Protein AF-A0A1S3QKQ2-F1 (afdb_monomer)

Radius of gyration: 24.57 Å; Cα contacts (8 Å, |Δi|>4): 412; chains: 1; bounding box: 48×113×54 Å

Mean predicted aligned error: 9.05 Å

pLDDT: mean 86.65, std 15.42, range [30.11, 98.38]

Structure (mmCIF, N/CA/C/O backbone):
data_AF-A0A1S3QKQ2-F1
#
_entry.id   AF-A0A1S3QKQ2-F1
#
loop_
_atom_site.group_PDB
_atom_site.id
_atom_site.type_symbol
_atom_site.label_atom_id
_atom_site.label_alt_id
_atom_site.label_comp_id
_atom_site.label_asym_id
_atom_site.label_entity_id
_atom_site.label_seq_id
_atom_site.pdbx_PDB_ins_code
_atom_site.Cartn_x
_atom_site.Cartn_y
_atom_site.Cartn_z
_atom_site.occupancy
_atom_site.B_iso_or_equiv
_atom_site.auth_seq_id
_atom_site.auth_comp_id
_atom_site.auth_asym_id
_atom_site.auth_atom_id
_atom_site.pdbx_PDB_model_num
ATOM 1 N N . MET A 1 1 ? -18.314 44.495 -5.563 1.00 56.81 1 MET A N 1
ATOM 2 C CA . MET A 1 1 ? -17.127 43.711 -5.152 1.00 56.81 1 MET A CA 1
ATOM 3 C C . MET A 1 1 ? -16.668 44.034 -3.722 1.00 56.81 1 MET A C 1
ATOM 5 O O . MET A 1 1 ? -16.086 43.172 -3.085 1.00 56.81 1 MET A O 1
ATOM 9 N N . ASP A 1 2 ? -16.992 45.215 -3.179 1.00 75.00 2 ASP A N 1
ATOM 10 C CA . ASP A 1 2 ? -16.427 45.722 -1.914 1.00 75.00 2 ASP A CA 1
ATOM 11 C C . ASP A 1 2 ? -17.160 45.264 -0.627 1.00 75.00 2 ASP A C 1
ATOM 13 O O . ASP A 1 2 ? -16.557 45.036 0.420 1.00 75.00 2 ASP A O 1
ATOM 17 N N . ALA A 1 3 ? -18.476 45.030 -0.705 1.00 80.44 3 ALA A N 1
ATOM 18 C CA . ALA A 1 3 ? -19.285 44.642 0.457 1.00 80.44 3 ALA A CA 1
ATOM 19 C C . ALA A 1 3 ? -18.922 43.255 1.024 1.00 80.44 3 ALA A C 1
ATOM 21 O O . ALA A 1 3 ? -18.919 43.067 2.239 1.00 80.44 3 ALA A O 1
ATOM 22 N N . ALA A 1 4 ? -18.571 42.296 0.159 1.00 79.75 4 ALA A N 1
ATOM 23 C CA . ALA A 1 4 ? -18.170 40.951 0.574 1.00 79.75 4 ALA A CA 1
ATOM 24 C C . ALA A 1 4 ? -16.821 40.960 1.311 1.00 79.75 4 ALA A C 1
ATOM 26 O O . ALA A 1 4 ? -16.676 40.312 2.345 1.00 79.75 4 ALA A O 1
ATOM 27 N N . LEU A 1 5 ? -15.861 41.754 0.825 1.00 82.81 5 LEU A N 1
ATOM 28 C CA . LEU A 1 5 ? -14.559 41.950 1.465 1.00 82.81 5 LEU A CA 1
ATOM 29 C C . LEU A 1 5 ? -14.693 42.649 2.822 1.00 82.81 5 LEU A C 1
ATOM 31 O O . LEU A 1 5 ? -1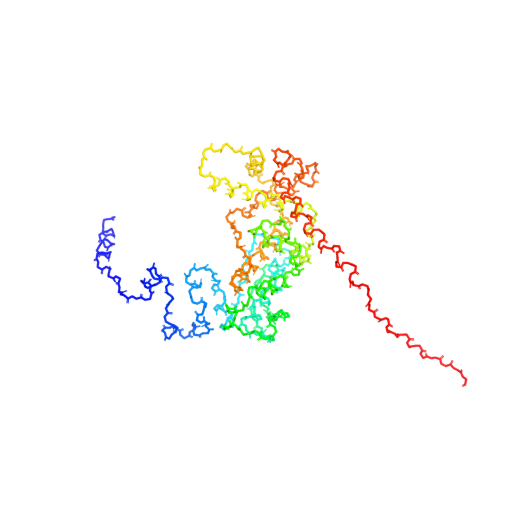4.075 42.220 3.796 1.00 82.81 5 LEU A O 1
ATOM 35 N N . GLN A 1 6 ? -15.551 43.669 2.929 1.00 86.81 6 GLN A N 1
ATOM 36 C CA . GLN A 1 6 ? -15.836 44.309 4.215 1.00 86.81 6 GLN A CA 1
ATOM 37 C C . GLN A 1 6 ? -16.556 43.379 5.198 1.00 86.81 6 GLN A C 1
ATOM 39 O O . GLN A 1 6 ? -16.258 43.422 6.393 1.00 86.81 6 GLN A O 1
ATOM 44 N N . ALA A 1 7 ? -17.485 42.546 4.722 1.00 82.19 7 ALA A N 1
ATOM 45 C CA . ALA A 1 7 ? -18.174 41.562 5.552 1.00 82.19 7 ALA A CA 1
ATOM 46 C C . ALA A 1 7 ? -17.199 40.499 6.083 1.00 82.19 7 ALA A C 1
ATOM 48 O O . ALA A 1 7 ? -17.190 40.232 7.283 1.00 82.19 7 ALA A O 1
ATOM 49 N N . LEU A 1 8 ? -16.311 39.979 5.229 1.00 81.19 8 LEU A N 1
ATOM 50 C CA . LEU A 1 8 ? -15.227 39.073 5.625 1.00 81.19 8 LEU A CA 1
ATOM 51 C C . LEU A 1 8 ? -14.274 39.724 6.633 1.00 81.19 8 LEU A C 1
ATOM 53 O O . LEU A 1 8 ? -13.968 39.129 7.661 1.00 81.19 8 LEU A O 1
ATOM 57 N N . SER A 1 9 ? -13.846 40.964 6.387 1.00 84.50 9 SER A N 1
ATOM 58 C CA . SER A 1 9 ? -12.924 41.679 7.276 1.00 84.50 9 SER A CA 1
ATOM 59 C C . SER A 1 9 ? -13.539 41.957 8.655 1.00 84.50 9 SER A C 1
ATOM 61 O O . SER A 1 9 ? -12.864 41.815 9.674 1.00 84.50 9 SER A O 1
ATOM 63 N N . ARG A 1 10 ? -14.838 42.292 8.719 1.00 82.19 10 ARG A N 1
ATOM 64 C CA . ARG A 1 10 ? -15.571 42.403 9.993 1.00 82.19 10 ARG A CA 1
ATOM 65 C C . ARG A 1 10 ? -15.739 41.045 10.666 1.00 82.19 10 ARG A C 1
ATOM 67 O O . ARG A 1 10 ? -15.499 40.953 11.863 1.00 82.19 10 ARG A O 1
ATOM 74 N N . GLY A 1 11 ? -16.079 40.005 9.905 1.00 77.94 11 GLY A N 1
ATOM 75 C CA . GLY A 1 11 ? -16.193 38.637 10.409 1.00 77.94 11 GLY A CA 1
ATOM 76 C C . GLY A 1 11 ? -14.903 38.161 11.075 1.00 77.94 11 GLY A C 1
ATOM 77 O O . GLY A 1 11 ? -14.946 37.696 12.205 1.00 77.94 11 GLY A O 1
ATOM 78 N N . ILE A 1 12 ? -13.749 38.381 10.438 1.00 81.00 12 ILE A N 1
ATOM 79 C CA . ILE A 1 12 ? -12.428 38.025 10.983 1.00 81.00 12 ILE A CA 1
ATOM 80 C C . ILE A 1 12 ? -12.107 38.814 12.262 1.00 81.00 12 ILE A C 1
ATOM 82 O O . ILE A 1 12 ? -11.564 38.247 13.202 1.00 81.00 12 ILE A O 1
ATOM 86 N N . LYS A 1 13 ? -12.459 40.106 12.333 1.00 79.38 13 LYS A N 1
ATOM 87 C CA . LYS A 1 13 ? -12.211 40.937 13.529 1.00 79.38 13 LYS A CA 1
ATOM 88 C C . LYS A 1 13 ? -13.067 40.550 14.736 1.00 79.38 13 LYS A C 1
ATOM 90 O O . LYS A 1 13 ? -12.659 40.804 15.864 1.00 79.38 13 LYS A O 1
ATOM 95 N N . VAL A 1 14 ? -14.250 39.982 14.502 1.00 75.56 14 VAL A N 1
ATOM 96 C CA . VAL A 1 14 ? -15.173 39.528 15.557 1.00 75.56 14 VAL A CA 1
ATOM 97 C C . VAL A 1 14 ? -14.984 38.035 15.861 1.00 75.56 14 VAL A C 1
ATOM 99 O O . VAL A 1 14 ? -15.471 37.545 16.877 1.00 75.56 14 VAL A O 1
ATOM 102 N N . TYR A 1 15 ? -14.243 37.309 15.019 1.00 66.31 15 TYR A N 1
ATOM 103 C CA . TYR A 1 15 ? -13.930 35.901 15.223 1.00 66.31 15 TYR A CA 1
ATOM 104 C C . TYR A 1 15 ? -12.990 35.727 16.421 1.00 66.31 15 TYR A C 1
ATOM 106 O O . TYR A 1 15 ? -11.773 35.871 16.320 1.00 66.31 15 TYR A O 1
ATOM 114 N N . GLN A 1 16 ? -13.573 35.416 17.574 1.00 60.69 16 GLN A N 1
ATOM 115 C CA . GLN A 1 16 ? -12.843 34.990 18.759 1.00 60.69 16 GLN A CA 1
ATOM 116 C C . GLN A 1 16 ? -12.777 33.465 18.770 1.00 60.69 16 GLN A C 1
ATOM 118 O O . GLN A 1 16 ? -13.809 32.795 18.840 1.00 60.69 16 GLN A O 1
ATOM 123 N N . LEU A 1 17 ? -11.561 32.917 18.717 1.00 60.91 17 LEU A N 1
ATOM 124 C CA . LEU A 1 17 ? -11.331 31.510 19.023 1.00 60.91 17 LEU A CA 1
ATOM 125 C C . LEU A 1 17 ? -11.675 31.303 20.498 1.00 60.91 17 LEU A C 1
ATOM 127 O O . LEU A 1 17 ? -10.946 31.746 21.381 1.00 60.91 17 LEU A O 1
ATOM 131 N N . GLN A 1 18 ? -12.817 30.673 20.763 1.00 58.69 18 GLN A N 1
ATOM 132 C CA . GLN A 1 18 ? -13.119 30.197 22.106 1.00 58.69 18 GLN A CA 1
ATOM 133 C C . GLN A 1 18 ? -12.076 29.134 22.479 1.00 58.69 18 GLN A C 1
ATOM 135 O O . GLN A 1 18 ? -11.776 28.296 21.618 1.00 58.69 18 GLN A O 1
ATOM 140 N N . PRO A 1 19 ? -11.542 29.131 23.716 1.00 58.47 19 PRO A N 1
ATOM 141 C CA . PRO A 1 19 ? -10.657 28.075 24.185 1.00 58.47 19 PRO A CA 1
ATOM 142 C C . PRO A 1 19 ? -11.383 26.735 24.110 1.00 58.47 19 PRO A C 1
ATOM 144 O O . PRO A 1 19 ? -12.222 26.400 24.943 1.00 58.47 19 PRO A O 1
ATOM 147 N N . GLY A 1 20 ? -11.119 26.001 23.039 1.00 65.69 20 GLY A N 1
ATOM 148 C CA . GLY A 1 20 ? -11.888 24.834 22.634 1.00 65.69 20 GLY A CA 1
ATOM 149 C C . GLY A 1 20 ? -10.973 23.685 22.251 1.00 65.69 20 GLY A C 1
ATOM 150 O O . GLY A 1 20 ? -9.752 23.829 22.164 1.00 65.69 20 GLY A O 1
ATOM 151 N N . CYS A 1 21 ? -11.568 22.526 21.989 1.00 67.50 21 CYS A N 1
ATOM 152 C CA . CYS A 1 21 ? -10.844 21.325 21.572 1.00 67.50 21 CYS A CA 1
ATOM 153 C C . CYS A 1 21 ? -9.916 21.565 20.364 1.00 67.50 21 CYS A C 1
ATOM 155 O O . CYS A 1 21 ? -8.822 21.011 20.320 1.00 67.50 21 CYS A O 1
ATOM 157 N N . LEU A 1 22 ? -10.302 22.441 19.427 1.00 71.31 22 LEU A N 1
ATOM 158 C CA . LEU A 1 22 ? -9.488 22.795 18.260 1.00 71.31 22 LEU A CA 1
ATOM 159 C C . LEU A 1 22 ? -8.221 23.576 18.627 1.00 71.31 22 LEU A C 1
ATOM 161 O O . LEU A 1 22 ? -7.157 23.285 18.091 1.00 71.31 22 LEU A O 1
ATOM 165 N N . GLU A 1 23 ? -8.309 24.539 19.547 1.00 76.88 23 GLU A N 1
ATOM 166 C CA . GLU A 1 23 ? -7.131 25.275 20.020 1.00 76.88 23 GLU A CA 1
ATOM 167 C C . GLU A 1 23 ? -6.153 24.321 20.720 1.00 76.88 23 GLU A C 1
ATOM 169 O O . GLU A 1 23 ? -4.957 24.326 20.432 1.00 76.88 23 GLU A O 1
ATOM 174 N N . GLN A 1 24 ? -6.663 23.448 21.597 1.00 79.12 24 GLN A N 1
ATOM 175 C CA . GLN A 1 24 ? -5.833 22.454 22.281 1.00 79.12 24 GLN A CA 1
ATOM 176 C C . GLN A 1 24 ? -5.172 21.478 21.304 1.00 79.12 24 GLN A C 1
ATOM 178 O O . GLN A 1 24 ? -4.017 21.112 21.509 1.00 79.12 24 GLN A O 1
ATOM 183 N N . PHE A 1 25 ? -5.853 21.102 20.225 1.00 82.31 25 PHE A N 1
ATOM 184 C CA . PHE A 1 25 ? -5.260 20.292 19.170 1.00 82.31 25 PHE A CA 1
ATOM 185 C C . PHE A 1 25 ? -4.139 21.036 18.434 1.00 82.31 25 PHE A C 1
ATOM 187 O O . PHE A 1 25 ? -3.005 20.568 18.429 1.00 82.31 25 PHE A O 1
ATOM 194 N N . PHE A 1 26 ? -4.410 22.216 17.866 1.00 80.00 26 PHE A N 1
ATOM 195 C CA . PHE A 1 26 ? -3.417 22.922 17.046 1.00 80.00 26 PHE A CA 1
ATOM 196 C C . PHE A 1 26 ? -2.226 23.471 17.846 1.00 80.00 26 PHE A C 1
ATOM 198 O O . PHE A 1 26 ? -1.140 23.600 17.287 1.00 80.00 26 PHE A O 1
ATOM 205 N N . ILE A 1 27 ? -2.408 23.794 19.133 1.00 82.06 27 ILE A N 1
ATOM 206 C CA . ILE A 1 27 ? -1.337 24.341 19.985 1.00 82.06 27 ILE A CA 1
ATOM 207 C C . ILE A 1 27 ? -0.630 23.248 20.791 1.00 82.06 27 ILE A C 1
ATOM 209 O O . ILE A 1 27 ? 0.589 23.294 20.945 1.00 82.06 27 ILE A O 1
ATOM 213 N N . LYS A 1 28 ? -1.381 22.295 21.357 1.00 83.38 28 LYS A N 1
ATOM 214 C CA . LYS A 1 28 ? -0.867 21.328 22.346 1.00 83.38 28 LYS A CA 1
ATOM 215 C C . LYS A 1 28 ? -0.862 19.888 21.846 1.00 83.38 28 LYS A C 1
ATOM 217 O O . LYS A 1 28 ? -0.535 18.998 22.625 1.00 83.38 28 LYS A O 1
ATOM 222 N N . ASP A 1 29 ? -1.240 19.661 20.591 1.00 84.81 29 ASP A N 1
ATOM 223 C CA . ASP A 1 29 ? -1.293 18.339 19.971 1.00 84.81 29 ASP A CA 1
ATOM 224 C C . ASP A 1 29 ? -2.172 17.343 20.749 1.00 84.81 29 ASP A C 1
ATOM 226 O O . ASP A 1 29 ? -1.884 16.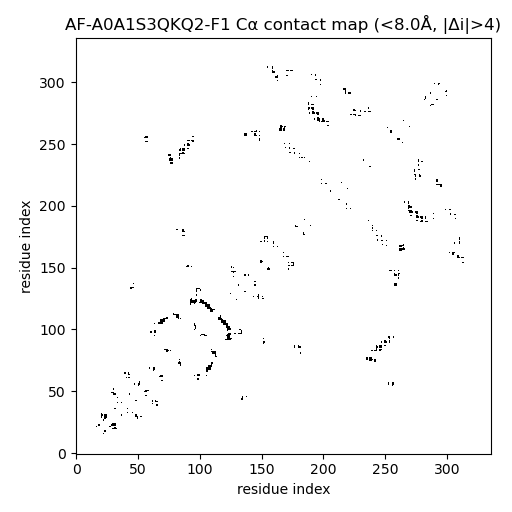150 20.856 1.00 84.81 29 ASP A O 1
ATOM 230 N N . LYS A 1 30 ? -3.248 17.865 21.352 1.00 85.06 30 LYS A N 1
ATOM 231 C CA . LYS A 1 30 ? -4.150 17.117 22.227 1.00 85.06 30 LYS A CA 1
ATOM 232 C C . LYS A 1 30 ? -5.491 16.868 21.538 1.00 85.06 30 LYS A C 1
ATOM 234 O O . LYS A 1 30 ? -6.128 17.803 21.060 1.00 85.06 30 LYS A O 1
ATOM 239 N N . ALA A 1 31 ? -5.928 15.612 21.527 1.00 84.69 31 ALA A N 1
ATOM 240 C CA . ALA A 1 31 ? -7.264 15.233 21.073 1.00 84.69 31 ALA A CA 1
ATOM 241 C C . ALA A 1 31 ? -8.369 15.786 22.003 1.00 84.69 31 ALA A C 1
ATOM 243 O O . ALA A 1 31 ? -8.095 16.071 23.176 1.00 84.69 31 ALA A O 1
ATOM 244 N N . PRO A 1 32 ? -9.616 15.940 21.510 1.00 81.62 32 PRO A N 1
ATOM 245 C CA . PRO A 1 32 ? -10.767 16.227 22.353 1.00 81.62 32 PRO A CA 1
ATOM 246 C C . PRO A 1 32 ? -10.946 15.139 23.411 1.00 81.62 32 PRO A C 1
ATOM 248 O O . PRO A 1 32 ? -10.557 13.990 23.217 1.00 81.62 32 PRO A O 1
ATOM 251 N N . ASP A 1 33 ? -11.569 15.527 24.518 1.00 82.44 33 ASP A N 1
ATOM 252 C CA . ASP A 1 33 ? -12.008 14.587 25.541 1.00 82.44 33 ASP A CA 1
ATOM 253 C C . ASP A 1 33 ? -13.031 13.602 24.934 1.00 82.44 33 ASP A C 1
ATOM 255 O O . ASP A 1 33 ? -14.039 14.070 24.381 1.00 82.44 33 ASP A O 1
ATOM 259 N N . PRO A 1 34 ? -12.798 12.277 25.027 1.00 81.62 34 PRO A N 1
ATOM 260 C CA . PRO A 1 34 ? -13.733 11.258 24.557 1.00 81.62 34 PRO A CA 1
ATOM 261 C C . PRO A 1 34 ? -15.156 11.446 25.099 1.00 81.62 34 PRO A C 1
ATOM 263 O O . PRO A 1 34 ? -16.123 11.212 24.376 1.00 81.62 34 PRO A O 1
ATOM 266 N N . GLY A 1 35 ? -15.302 11.943 26.334 1.00 80.94 35 GLY A N 1
ATOM 267 C CA . GLY A 1 35 ? -16.599 12.171 26.978 1.00 80.94 35 GLY A CA 1
ATOM 268 C C . GLY A 1 35 ? -17.448 13.278 26.343 1.00 80.94 35 GLY A C 1
ATOM 269 O O . GLY A 1 35 ? -18.639 13.372 26.626 1.00 80.94 35 GLY A O 1
ATOM 270 N N . HIS A 1 36 ? -16.863 14.104 25.470 1.00 81.81 36 HIS A N 1
ATOM 271 C CA . HIS A 1 36 ? -17.568 15.151 24.722 1.00 81.81 36 HIS A CA 1
ATOM 272 C C . HIS A 1 36 ? -17.760 14.804 23.239 1.00 81.81 36 HIS A C 1
ATOM 274 O O . HIS A 1 36 ? -18.182 15.659 22.452 1.00 81.81 36 HIS A O 1
ATOM 280 N N . LEU A 1 37 ? -17.418 13.582 22.826 1.00 81.25 37 LEU A N 1
ATOM 281 C CA . LEU A 1 37 ? -17.629 13.147 21.454 1.00 81.25 37 LEU A CA 1
ATOM 282 C C . LEU A 1 37 ? -19.124 12.934 21.180 1.00 81.25 37 LEU A C 1
ATOM 284 O O . LEU A 1 37 ? -19.843 12.430 22.040 1.00 81.25 37 LEU A O 1
ATOM 288 N N . PRO A 1 38 ? -19.608 13.263 19.969 1.00 83.50 38 PRO A N 1
ATOM 289 C CA . PRO A 1 38 ? -20.932 12.842 19.530 1.00 83.50 38 PRO A CA 1
ATOM 290 C C . PRO A 1 38 ? -21.113 11.326 19.677 1.00 83.50 38 PRO A C 1
ATOM 292 O O . PRO A 1 38 ? -20.182 10.581 19.377 1.00 83.50 38 PRO A O 1
ATOM 295 N N . ASP A 1 39 ? -22.324 10.867 20.009 1.00 83.19 39 ASP A N 1
ATOM 296 C CA . ASP A 1 39 ? -22.628 9.451 20.289 1.00 83.19 39 ASP A CA 1
ATOM 297 C C . ASP A 1 39 ? -22.070 8.477 19.245 1.00 83.19 39 ASP A C 1
ATOM 299 O O . ASP A 1 39 ? -21.546 7.418 19.574 1.00 83.19 39 ASP A O 1
ATOM 303 N N . HIS A 1 40 ? -22.124 8.842 17.965 1.00 81.31 40 HIS A N 1
ATOM 304 C CA . HIS A 1 40 ? -21.636 7.986 16.889 1.00 81.31 40 HIS A CA 1
ATOM 305 C C . HIS A 1 40 ? -20.106 7.785 16.921 1.00 81.31 40 HIS A C 1
ATOM 307 O O . HIS A 1 40 ? -19.618 6.772 16.432 1.00 81.31 40 HIS A O 1
ATOM 313 N N . LEU A 1 41 ? -19.337 8.702 17.507 1.00 85.62 41 LEU A N 1
ATOM 314 C CA . LEU A 1 41 ? -17.884 8.581 17.670 1.00 85.62 41 LEU A CA 1
ATOM 315 C C . LEU A 1 41 ? -17.474 7.897 18.982 1.00 85.62 41 LEU A C 1
ATOM 317 O O . LEU A 1 41 ? -16.297 7.599 19.140 1.00 85.62 41 LEU A O 1
ATOM 321 N N . SER A 1 42 ? -18.418 7.585 19.878 1.00 86.00 42 SER A N 1
ATOM 322 C CA . SER A 1 42 ? -18.136 6.872 21.139 1.00 86.00 42 SER A CA 1
ATOM 323 C C . SER A 1 42 ? -17.629 5.434 20.948 1.00 86.00 42 SER A C 1
ATOM 325 O O . SER A 1 42 ? -17.108 4.833 21.878 1.00 86.00 42 SER A O 1
ATOM 327 N N . VAL A 1 43 ? -17.751 4.884 19.733 1.00 87.31 43 VAL A N 1
ATOM 328 C CA . VAL A 1 43 ? -17.214 3.565 19.354 1.00 87.31 43 VAL A CA 1
ATOM 329 C C . VAL A 1 43 ? -15.691 3.556 19.179 1.00 87.31 43 VAL A C 1
ATOM 331 O O . VAL A 1 43 ? -15.109 2.495 18.968 1.00 87.31 43 VAL A O 1
ATOM 334 N N . LEU A 1 44 ? -15.054 4.730 19.168 1.00 89.31 44 LEU A N 1
ATOM 335 C CA . LEU A 1 44 ? -13.623 4.872 18.938 1.00 89.31 44 LEU A CA 1
ATOM 336 C C . LEU A 1 44 ? -12.835 4.694 20.242 1.00 89.31 44 LEU A C 1
ATOM 338 O O . LEU A 1 44 ? -13.113 5.406 21.205 1.00 89.31 44 LEU A O 1
ATOM 342 N N . PRO A 1 45 ? -11.785 3.857 20.251 1.00 91.00 45 PRO A N 1
ATOM 343 C CA . PRO A 1 45 ? -10.803 3.863 21.328 1.00 91.00 45 PRO A CA 1
ATOM 344 C C . PRO A 1 45 ? -10.115 5.225 21.443 1.00 91.00 45 PRO A C 1
ATOM 346 O O . PRO A 1 45 ? -9.737 5.816 20.424 1.00 91.00 45 PRO A O 1
ATOM 349 N N . ASP A 1 46 ? -9.824 5.670 22.665 1.00 90.81 46 ASP A N 1
ATOM 350 C CA . ASP A 1 46 ? -9.184 6.965 22.945 1.00 90.81 46 ASP A CA 1
ATOM 351 C C . ASP A 1 46 ? -7.892 7.191 22.147 1.00 90.81 46 ASP A C 1
ATOM 353 O O . ASP A 1 46 ? -7.629 8.290 21.648 1.00 90.81 46 ASP A O 1
ATOM 357 N N . TRP A 1 47 ? -7.090 6.133 21.972 1.00 92.12 47 TRP A N 1
ATOM 358 C CA . TRP A 1 47 ? -5.812 6.213 21.266 1.00 92.12 47 TRP A CA 1
ATOM 359 C C . TRP A 1 47 ? -5.968 6.609 19.790 1.00 92.12 47 TRP A C 1
ATOM 361 O O . TRP A 1 47 ? -5.029 7.148 19.204 1.00 92.12 47 TRP A O 1
ATOM 371 N N . THR A 1 48 ? -7.141 6.378 19.191 1.00 92.69 48 THR A N 1
ATOM 372 C CA . THR A 1 48 ? -7.412 6.652 17.771 1.00 92.69 48 THR A CA 1
ATOM 373 C C . THR A 1 48 ? -7.731 8.118 17.488 1.00 92.69 48 THR A C 1
ATOM 375 O O . THR A 1 48 ? -7.553 8.571 16.355 1.00 92.69 48 THR A O 1
ATOM 378 N N . LEU A 1 49 ? -8.151 8.887 18.500 1.00 90.88 49 LEU A N 1
ATOM 379 C CA . LEU A 1 49 ? -8.656 10.250 18.315 1.00 90.88 49 LEU A CA 1
ATOM 380 C C . LEU A 1 49 ? -7.588 11.194 17.762 1.00 90.88 49 LEU A C 1
ATOM 382 O O . LEU A 1 49 ? -7.824 11.894 16.777 1.00 90.88 49 LEU A O 1
ATOM 386 N N . LEU A 1 50 ? -6.393 11.190 18.359 1.00 90.88 50 LEU A N 1
ATOM 387 C CA . LEU A 1 50 ? -5.307 12.061 17.910 1.00 90.88 50 LEU A CA 1
ATOM 388 C C . LEU A 1 50 ? -4.824 11.692 16.491 1.00 90.88 50 LEU A C 1
ATOM 390 O O . LEU A 1 50 ? -4.739 12.594 15.655 1.00 90.88 50 LEU A O 1
ATOM 394 N N . PRO A 1 51 ? -4.563 10.408 16.162 1.00 93.38 51 PRO A N 1
ATOM 395 C CA . PRO A 1 51 ? -4.257 9.999 14.793 1.00 93.38 51 PRO A CA 1
ATOM 396 C C . PRO A 1 51 ? -5.329 10.369 13.758 1.00 93.38 51 PRO A C 1
ATOM 398 O O . PRO A 1 51 ? -4.983 10.824 12.668 1.00 93.38 51 PRO A O 1
ATOM 401 N N . LEU A 1 52 ? -6.620 10.227 14.087 1.00 92.31 52 LEU A N 1
ATOM 402 C CA . LEU A 1 52 ? -7.717 10.628 13.196 1.00 92.31 52 LEU A CA 1
ATOM 403 C C . LEU A 1 52 ? -7.686 12.131 12.905 1.00 92.31 52 LEU A C 1
ATOM 405 O O . LEU A 1 52 ? -7.784 12.534 11.747 1.00 92.31 52 LEU A O 1
ATOM 409 N N . MET A 1 53 ? -7.493 12.965 13.930 1.00 87.94 53 MET A N 1
ATOM 410 C CA . MET A 1 53 ? -7.409 14.421 13.756 1.00 87.94 53 MET A CA 1
ATOM 411 C C . MET A 1 53 ? -6.181 14.861 12.958 1.00 87.94 53 MET A C 1
ATOM 413 O O . MET A 1 53 ? -6.248 15.829 12.204 1.00 87.94 53 MET A O 1
ATOM 417 N N . LYS A 1 54 ? -5.064 14.142 13.100 1.00 90.88 54 LYS A N 1
ATOM 418 C CA . LYS A 1 54 ? -3.842 14.378 12.318 1.00 90.88 54 LYS A CA 1
ATOM 419 C C . LYS A 1 54 ? -3.932 13.873 10.879 1.00 90.88 54 LYS A C 1
ATOM 421 O O . LYS A 1 54 ? -3.034 14.158 10.090 1.00 90.88 54 LYS A O 1
ATOM 426 N N . GLY A 1 55 ? -4.969 13.107 10.538 1.00 91.06 55 GLY A N 1
ATOM 427 C CA . GLY A 1 55 ? -5.065 12.426 9.249 1.00 91.06 55 GLY A CA 1
ATOM 428 C C . GLY A 1 55 ? -4.038 11.302 9.080 1.00 91.06 55 GLY A C 1
ATOM 429 O O . GLY A 1 55 ? -3.709 10.945 7.954 1.00 91.06 55 GLY A O 1
ATOM 430 N N . THR A 1 56 ? -3.518 10.761 10.185 1.00 93.19 56 THR A N 1
ATOM 431 C CA . THR A 1 56 ? -2.560 9.643 10.206 1.00 93.19 56 THR A CA 1
ATOM 432 C C . THR A 1 56 ? -3.242 8.300 10.486 1.00 93.19 56 THR A C 1
ATOM 434 O O . THR A 1 56 ? -2.572 7.285 10.619 1.00 93.19 56 THR A O 1
ATOM 437 N N . LEU A 1 57 ? -4.568 8.287 10.620 1.00 95.19 57 LEU A N 1
ATOM 438 C CA . LEU A 1 57 ? -5.400 7.089 10.703 1.00 95.19 57 LEU A CA 1
ATOM 439 C C . LEU A 1 57 ? -6.619 7.293 9.788 1.00 95.19 57 LEU A C 1
ATOM 441 O O . LEU A 1 57 ? -7.172 8.400 9.770 1.00 95.19 57 LEU A O 1
ATOM 445 N N . PRO A 1 58 ? -7.049 6.287 9.006 1.00 93.25 58 PRO A N 1
ATOM 446 C CA . PRO A 1 58 ? -8.072 6.495 7.995 1.00 93.25 58 PRO A CA 1
ATOM 447 C C . PRO A 1 58 ? -9.449 6.624 8.649 1.00 93.25 58 PRO A C 1
ATOM 449 O O . PRO A 1 58 ? -9.860 5.784 9.445 1.00 93.25 58 PRO A O 1
ATOM 452 N N . SER A 1 59 ? -10.221 7.641 8.262 1.00 92.00 59 SER A N 1
ATOM 453 C CA . SER A 1 59 ? -11.574 7.865 8.800 1.00 92.00 59 SER A CA 1
ATOM 454 C C . SER A 1 59 ? -12.557 6.729 8.489 1.00 92.00 59 SER A C 1
ATOM 456 O O . SER A 1 59 ? -13.580 6.604 9.162 1.00 92.00 59 SER A O 1
ATOM 458 N N . THR A 1 60 ? -12.239 5.859 7.523 1.00 91.94 60 THR A N 1
ATOM 459 C CA . THR A 1 60 ? -12.998 4.640 7.206 1.00 91.94 60 THR A CA 1
ATOM 460 C C . THR A 1 60 ? -13.203 3.745 8.431 1.00 91.94 60 THR A C 1
ATOM 462 O O . THR A 1 60 ? -14.241 3.092 8.519 1.00 91.94 60 THR A O 1
ATOM 465 N N . ILE A 1 61 ? -12.292 3.757 9.418 1.00 92.62 61 ILE A N 1
ATOM 466 C CA . ILE A 1 61 ? -12.466 2.963 10.647 1.00 92.62 61 ILE A CA 1
ATOM 467 C C . ILE A 1 61 ? -13.751 3.324 11.400 1.00 92.62 61 ILE A C 1
ATOM 469 O O . ILE A 1 61 ? -14.388 2.442 11.962 1.00 92.62 61 ILE A O 1
ATOM 473 N N . ILE A 1 62 ? -14.179 4.593 11.354 1.00 92.06 62 ILE A N 1
ATOM 474 C CA . ILE A 1 62 ? -15.405 5.064 12.013 1.00 92.06 62 ILE A CA 1
ATOM 475 C C . ILE A 1 62 ? -16.619 4.377 11.385 1.00 92.06 62 ILE A C 1
ATOM 477 O O . ILE A 1 62 ? -17.500 3.890 12.089 1.00 92.06 62 ILE A O 1
ATOM 481 N N . TYR A 1 63 ? -16.649 4.304 10.052 1.00 91.56 63 TYR A N 1
ATOM 482 C CA . TYR A 1 63 ? -17.722 3.637 9.318 1.00 91.56 63 TYR A CA 1
ATOM 483 C C . TYR A 1 63 ? -17.756 2.142 9.630 1.00 91.56 63 TYR A C 1
ATOM 485 O O . TYR A 1 63 ? -18.832 1.601 9.873 1.00 91.56 63 TYR A O 1
ATOM 493 N N . ILE A 1 64 ? -16.587 1.499 9.676 1.00 94.31 64 ILE A N 1
ATOM 494 C CA . ILE A 1 64 ? -16.460 0.070 9.977 1.00 94.31 64 ILE A CA 1
ATOM 495 C C . ILE A 1 64 ? -16.954 -0.228 11.398 1.00 94.31 64 ILE A C 1
ATOM 497 O O . ILE A 1 64 ? -17.791 -1.111 11.563 1.00 94.31 64 ILE A O 1
ATOM 501 N N . LEU A 1 65 ? -16.509 0.536 12.403 1.00 93.25 65 LEU A N 1
ATOM 502 C CA . LEU A 1 65 ? -16.912 0.369 13.807 1.00 93.25 65 LEU A CA 1
ATOM 503 C C . LEU A 1 65 ? -18.410 0.601 14.029 1.00 93.25 65 LEU A C 1
ATOM 505 O O . LEU A 1 65 ? -19.030 -0.059 14.857 1.00 93.25 65 LEU A O 1
ATOM 509 N N . GLN A 1 66 ? -19.018 1.490 13.245 1.00 92.25 66 GLN A N 1
ATOM 510 C CA . GLN A 1 66 ? -20.467 1.709 13.239 1.00 92.25 66 GLN A CA 1
ATOM 511 C C . GLN A 1 66 ? -21.239 0.688 12.384 1.00 92.25 66 GLN A C 1
ATOM 513 O O . GLN A 1 66 ? -22.447 0.847 12.206 1.00 92.25 66 GLN A O 1
ATOM 518 N N . LEU A 1 67 ? -20.563 -0.315 11.807 1.00 90.75 67 LEU A N 1
ATOM 519 C CA . LEU A 1 67 ? -21.124 -1.290 10.863 1.00 90.75 67 LEU A CA 1
ATOM 520 C C . LEU A 1 67 ? -21.864 -0.636 9.683 1.00 90.75 67 LEU A C 1
ATOM 522 O O . LEU A 1 67 ? -22.827 -1.181 9.135 1.00 90.75 67 LEU A O 1
ATOM 526 N N . ARG A 1 68 ? -21.414 0.553 9.271 1.00 92.06 68 ARG A N 1
ATOM 527 C CA . ARG A 1 68 ? -21.936 1.231 8.087 1.00 92.06 68 ARG A CA 1
ATOM 528 C C . ARG A 1 68 ? -21.355 0.595 6.825 1.00 92.06 68 ARG A C 1
ATOM 530 O O . ARG A 1 68 ? -20.207 0.150 6.837 1.00 92.06 68 ARG A O 1
ATOM 537 N N . PRO A 1 69 ? -22.108 0.589 5.711 1.00 93.50 69 PRO A N 1
ATOM 538 C CA . PRO A 1 69 ? -21.574 0.085 4.460 1.00 93.50 69 PRO A CA 1
ATOM 539 C C . PRO A 1 69 ? -20.363 0.890 3.980 1.00 93.50 69 PRO A C 1
ATOM 541 O O . PRO A 1 69 ? -20.390 2.122 3.996 1.00 93.50 69 PRO A O 1
ATOM 544 N N . VAL A 1 70 ? -19.330 0.196 3.505 1.00 94.88 70 VAL A N 1
ATOM 545 C CA . VAL A 1 70 ? -18.119 0.804 2.938 1.00 94.88 70 VAL A CA 1
ATOM 546 C C . VAL A 1 70 ? -18.221 0.787 1.417 1.00 94.88 70 VAL A C 1
ATOM 548 O O . VAL A 1 70 ? -18.343 -0.274 0.813 1.00 94.88 70 VAL A O 1
ATOM 551 N N . ILE A 1 71 ? -18.173 1.959 0.784 1.00 94.88 71 ILE A N 1
ATOM 552 C CA . ILE A 1 71 ? -18.174 2.073 -0.679 1.00 94.88 71 ILE A CA 1
ATOM 553 C C . ILE A 1 71 ? -16.728 2.082 -1.165 1.00 94.88 71 ILE A C 1
ATOM 555 O O . ILE A 1 71 ? -15.939 2.939 -0.766 1.00 94.88 71 ILE A O 1
ATOM 559 N N . GLN A 1 72 ? -16.376 1.133 -2.026 1.00 94.38 72 GLN A N 1
ATOM 560 C CA . GLN A 1 72 ? -15.042 1.049 -2.594 1.00 94.38 72 GLN A CA 1
ATOM 561 C C . GLN A 1 72 ? -14.862 2.073 -3.715 1.00 94.38 72 GLN A C 1
ATOM 563 O O . GLN A 1 72 ? -15.706 2.215 -4.599 1.00 94.38 72 GLN A O 1
ATOM 568 N N . GLY A 1 73 ? -13.744 2.801 -3.679 1.00 87.56 73 GLY A N 1
ATOM 569 C CA . GLY A 1 73 ? -13.365 3.695 -4.770 1.00 87.56 73 GLY A CA 1
ATOM 570 C C . GLY A 1 73 ? -12.971 2.902 -6.016 1.00 87.56 73 GLY A C 1
ATOM 571 O O . GLY A 1 73 ? -12.326 1.859 -5.908 1.00 87.56 73 GLY A O 1
ATOM 572 N N . VAL A 1 74 ? -13.329 3.411 -7.194 1.00 79.00 74 VAL A N 1
ATOM 573 C CA . VAL A 1 74 ? -12.968 2.813 -8.487 1.00 79.00 74 VAL A CA 1
ATOM 574 C C . VAL A 1 74 ? -11.784 3.582 -9.074 1.00 79.00 74 VAL A C 1
ATOM 576 O O . VAL A 1 74 ? -11.818 4.809 -9.172 1.00 79.00 74 VAL A O 1
ATOM 579 N N . GLN A 1 75 ? -10.718 2.863 -9.425 1.00 86.81 75 GLN A N 1
ATOM 580 C CA . GLN A 1 75 ? -9.562 3.407 -10.146 1.00 86.81 75 GLN A CA 1
ATOM 581 C C . GLN A 1 75 ? -9.794 3.326 -11.660 1.00 86.81 75 GLN A C 1
ATOM 583 O O . GLN A 1 75 ? -10.708 2.645 -12.116 1.00 86.81 75 GLN A O 1
ATOM 588 N N . VAL A 1 76 ? -8.957 3.994 -12.458 1.00 89.31 76 VAL A N 1
ATOM 589 C CA . VAL A 1 76 ? -8.979 3.805 -13.919 1.00 89.31 76 VAL A CA 1
ATOM 590 C C . VAL A 1 76 ? -8.539 2.375 -14.230 1.00 89.31 76 VAL A C 1
ATOM 592 O O . VAL A 1 76 ? -7.382 2.020 -14.017 1.00 89.31 76 VAL A O 1
ATOM 595 N N . GLU A 1 77 ? -9.468 1.554 -14.706 1.00 92.38 77 GLU A N 1
ATOM 596 C CA . GLU A 1 77 ? -9.271 0.125 -14.935 1.00 92.38 77 GLU A CA 1
ATOM 597 C C . GLU A 1 77 ? -10.190 -0.404 -16.044 1.00 92.38 77 GLU A C 1
ATOM 599 O O . GLU A 1 77 ? -11.078 0.311 -16.507 1.00 92.38 77 GLU A O 1
ATOM 604 N N . ASP A 1 78 ? -9.986 -1.654 -16.465 1.00 93.19 78 ASP A N 1
ATOM 605 C CA . ASP A 1 78 ? -10.857 -2.330 -17.428 1.00 93.19 78 ASP A CA 1
ATOM 606 C C . ASP A 1 78 ? -12.166 -2.796 -16.750 1.00 93.19 78 ASP A C 1
ATOM 608 O O . ASP A 1 78 ? -12.124 -3.678 -15.883 1.00 93.19 78 ASP A O 1
ATOM 612 N N . PRO A 1 79 ? -13.338 -2.234 -17.114 1.00 91.88 79 PRO A N 1
ATOM 613 C CA . PRO A 1 79 ? -14.613 -2.601 -16.502 1.00 91.88 79 PRO A CA 1
ATOM 614 C C . PRO A 1 79 ? -15.118 -3.986 -16.932 1.00 91.88 79 PRO A C 1
ATOM 616 O O . PRO A 1 79 ? -16.041 -4.503 -16.302 1.00 91.88 79 PRO A O 1
ATOM 619 N N . SER A 1 80 ? -14.541 -4.587 -17.981 1.00 93.50 80 SER A N 1
ATOM 620 C CA . SER A 1 80 ? -14.868 -5.955 -18.406 1.00 93.50 80 SER A CA 1
ATOM 621 C C . SER A 1 80 ? -14.261 -7.022 -17.490 1.00 93.50 80 SER A C 1
ATOM 623 O O . SER A 1 80 ? -14.741 -8.154 -17.460 1.00 93.50 80 SER A O 1
ATOM 625 N N . LEU A 1 81 ? -13.243 -6.654 -16.705 1.00 94.69 81 LEU A N 1
ATOM 626 C CA . LEU A 1 81 ? -12.606 -7.514 -15.714 1.00 94.69 81 LEU A CA 1
ATOM 627 C C . LEU A 1 81 ? -13.208 -7.283 -14.316 1.00 94.69 81 LEU A C 1
ATOM 629 O O . LEU A 1 81 ? -13.735 -6.194 -14.040 1.00 94.69 81 LEU A O 1
ATOM 633 N N . PRO A 1 82 ? -13.128 -8.273 -13.402 1.00 94.81 82 PRO A N 1
ATOM 634 C CA . PRO A 1 82 ? -13.529 -8.101 -12.008 1.00 94.81 82 PRO A CA 1
ATOM 635 C C . PRO A 1 82 ? -12.882 -6.874 -11.366 1.00 94.81 82 PRO A C 1
ATOM 637 O O . PRO A 1 82 ? -11.769 -6.503 -11.719 1.00 94.81 82 PRO A O 1
ATOM 640 N N . SER A 1 83 ? -13.568 -6.252 -10.407 1.00 95.56 83 SER A N 1
ATOM 641 C CA . SER A 1 83 ? -13.068 -5.070 -9.695 1.00 95.56 83 SER A CA 1
ATOM 642 C C . SER A 1 83 ? -11.641 -5.236 -9.179 1.00 95.56 83 SER A C 1
ATOM 644 O O . SER A 1 83 ? -11.338 -6.218 -8.495 1.00 95.56 83 SER A O 1
ATOM 646 N N . GLY A 1 84 ? -10.782 -4.240 -9.418 1.00 94.75 84 GLY A N 1
ATOM 647 C CA . GLY A 1 84 ? -9.444 -4.204 -8.837 1.00 94.75 84 GLY A CA 1
ATOM 648 C C . GLY A 1 84 ? -9.454 -4.170 -7.303 1.00 94.75 84 GLY A C 1
ATOM 649 O O . GLY A 1 84 ? -8.478 -4.570 -6.669 1.00 94.75 84 GLY A O 1
ATOM 650 N N . ASN A 1 85 ? -10.583 -3.784 -6.690 1.00 95.81 85 ASN A N 1
ATOM 651 C CA . ASN A 1 85 ? -10.791 -3.856 -5.242 1.00 95.81 85 ASN A CA 1
ATOM 652 C C . ASN A 1 85 ? -10.866 -5.285 -4.696 1.00 95.81 85 ASN A C 1
ATOM 654 O O . ASN A 1 85 ? -10.717 -5.478 -3.484 1.00 95.81 85 ASN A O 1
ATOM 658 N N . ASN A 1 86 ? -11.082 -6.287 -5.551 1.00 95.69 86 ASN A N 1
ATOM 659 C CA . ASN A 1 86 ? -11.086 -7.682 -5.128 1.00 95.69 86 ASN A CA 1
ATOM 660 C C . ASN A 1 86 ? -9.692 -8.141 -4.696 1.00 95.69 86 ASN A C 1
ATOM 662 O O . ASN A 1 86 ? -9.581 -8.858 -3.704 1.00 95.69 86 ASN A O 1
ATOM 666 N N . THR A 1 87 ? -8.637 -7.669 -5.364 1.00 97.12 87 THR A N 1
ATOM 667 C CA . THR A 1 87 ? -7.252 -8.079 -5.087 1.00 97.12 87 THR A CA 1
ATOM 668 C C . THR A 1 87 ? -6.812 -7.718 -3.673 1.00 97.12 87 THR A C 1
ATOM 670 O O . THR A 1 87 ? -6.084 -8.474 -3.044 1.00 97.12 87 THR A O 1
ATOM 673 N N . SER A 1 88 ? -7.283 -6.596 -3.132 1.00 97.31 88 SER A N 1
ATOM 674 C CA . SER A 1 88 ? -6.958 -6.151 -1.774 1.00 97.31 88 SER A CA 1
ATOM 675 C C . SER A 1 88 ? -8.025 -6.497 -0.732 1.00 97.31 88 SER A C 1
ATOM 677 O O . SER A 1 88 ? -7.882 -6.128 0.435 1.00 97.31 88 SER A O 1
ATOM 679 N N . ARG A 1 89 ? -9.092 -7.218 -1.114 1.00 97.25 89 ARG A N 1
ATOM 680 C CA . ARG A 1 89 ? -10.148 -7.629 -0.178 1.00 97.25 89 ARG A CA 1
ATOM 681 C C . ARG A 1 89 ? -9.584 -8.375 1.037 1.00 97.25 89 ARG A C 1
ATOM 683 O O . ARG A 1 89 ? -9.975 -7.994 2.134 1.00 97.25 89 ARG A O 1
ATOM 690 N N . PRO A 1 90 ? -8.647 -9.337 0.915 1.00 97.56 90 PRO A N 1
ATOM 691 C CA . PRO A 1 90 ? -8.115 -10.020 2.097 1.00 97.56 90 PRO A CA 1
ATOM 692 C C . PRO A 1 90 ? -7.400 -9.083 3.085 1.00 97.56 90 PRO A C 1
ATOM 694 O O . PRO A 1 90 ? -7.520 -9.273 4.292 1.00 97.56 90 PRO A O 1
ATOM 697 N N . ILE A 1 91 ? -6.745 -8.016 2.607 1.00 98.38 91 ILE A N 1
ATOM 698 C CA . ILE A 1 91 ? -6.167 -6.979 3.482 1.00 98.38 91 ILE A CA 1
ATOM 699 C C . ILE A 1 91 ? -7.284 -6.269 4.263 1.00 98.38 91 ILE A C 1
ATOM 701 O O . ILE A 1 91 ? -7.187 -6.094 5.477 1.00 98.38 91 ILE A O 1
ATOM 705 N N . ARG A 1 92 ? -8.389 -5.910 3.593 1.00 97.38 92 ARG A N 1
ATOM 706 C CA . ARG A 1 92 ? -9.553 -5.295 4.255 1.00 97.38 92 ARG A CA 1
ATOM 707 C C . ARG A 1 92 ? -10.238 -6.236 5.241 1.00 97.38 92 ARG A C 1
ATOM 709 O O . ARG A 1 92 ? -10.668 -5.781 6.293 1.00 97.38 92 ARG A O 1
ATOM 716 N N . GLN A 1 93 ? -10.292 -7.536 4.951 1.00 97.12 93 GLN A N 1
ATOM 717 C CA . GLN A 1 93 ? -10.810 -8.533 5.895 1.00 97.12 93 GLN A CA 1
ATOM 718 C C . GLN A 1 93 ? -10.019 -8.527 7.205 1.00 97.12 93 GLN A C 1
ATOM 720 O O . GLN A 1 93 ? -10.632 -8.608 8.270 1.00 97.12 93 GLN A O 1
ATOM 725 N N . VAL A 1 94 ? -8.693 -8.359 7.133 1.00 96.88 94 VAL A N 1
ATOM 726 C CA . VAL A 1 94 ? -7.848 -8.176 8.320 1.00 96.88 94 VAL A CA 1
ATOM 727 C C . VAL A 1 94 ? -8.161 -6.875 9.046 1.00 96.88 94 VAL A C 1
ATOM 729 O O . VAL A 1 94 ? -8.357 -6.894 10.258 1.00 96.88 94 VAL A O 1
ATOM 732 N N . VAL A 1 95 ? -8.287 -5.756 8.330 1.00 96.31 95 VAL A N 1
ATOM 733 C CA . VAL A 1 95 ? -8.696 -4.474 8.936 1.00 96.31 95 VAL A CA 1
ATOM 734 C C . VAL A 1 95 ? -10.034 -4.615 9.673 1.00 96.31 95 VAL A C 1
ATOM 736 O O . VAL A 1 95 ? -10.167 -4.150 10.803 1.00 96.31 95 VAL A O 1
ATOM 739 N N . PHE A 1 96 ? -11.013 -5.305 9.085 1.00 95.75 96 PHE A N 1
ATOM 740 C CA . PHE A 1 96 ? -12.297 -5.575 9.734 1.00 95.75 96 PHE A CA 1
ATOM 7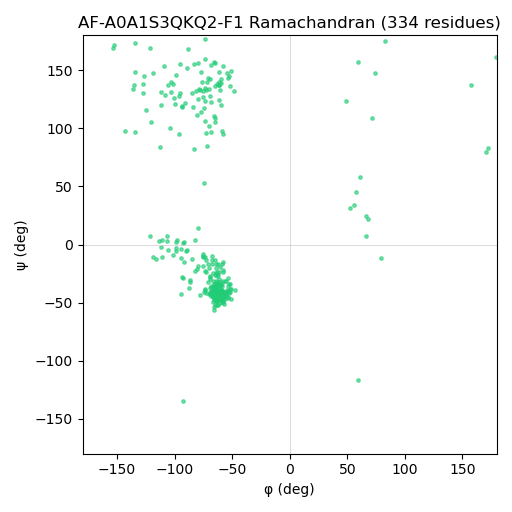41 C C . PHE A 1 96 ? -12.144 -6.472 10.961 1.00 95.75 96 PHE A C 1
ATOM 743 O O . PHE A 1 96 ? -12.759 -6.186 11.982 1.00 95.75 96 PHE A O 1
ATOM 750 N N . GLY A 1 97 ? -11.306 -7.511 10.894 1.00 94.75 97 GLY A N 1
ATOM 751 C CA . GLY A 1 97 ? -11.005 -8.379 12.035 1.00 94.75 97 GLY A CA 1
ATOM 752 C C . GLY A 1 97 ? -10.390 -7.619 13.201 1.00 94.75 97 GLY A C 1
ATOM 753 O O . GLY A 1 97 ? -10.856 -7.753 14.327 1.00 94.75 97 GLY A O 1
ATOM 754 N N . LEU A 1 98 ? -9.401 -6.767 12.928 1.00 94.31 98 LEU A N 1
ATOM 755 C CA . LEU A 1 98 ? -8.736 -5.950 13.946 1.00 94.31 98 LEU A CA 1
ATOM 756 C C . LEU A 1 98 ? -9.683 -4.932 14.602 1.00 94.31 98 LEU A C 1
ATOM 758 O O . LEU A 1 98 ? -9.508 -4.610 15.774 1.00 94.31 98 LEU A O 1
ATOM 762 N N . LEU A 1 99 ? -10.677 -4.428 13.864 1.00 93.50 99 LEU A N 1
ATOM 763 C CA . LEU A 1 99 ? -11.637 -3.441 14.369 1.00 93.50 99 LEU A CA 1
ATOM 764 C C . LEU A 1 99 ? -12.852 -4.067 15.070 1.00 93.50 99 LEU A C 1
ATOM 766 O O . LEU A 1 99 ? -13.350 -3.506 16.040 1.00 93.50 99 LEU A O 1
ATOM 770 N N . LEU A 1 100 ? -13.362 -5.193 14.566 1.00 91.88 100 LEU A N 1
ATOM 771 C CA . LEU A 1 100 ? -14.664 -5.751 14.957 1.00 91.88 100 LEU A CA 1
ATOM 772 C C . LEU A 1 100 ? -14.575 -7.119 15.649 1.00 91.88 100 LEU A C 1
ATOM 774 O O . LEU A 1 100 ? -15.573 -7.587 16.204 1.00 91.88 100 LEU A O 1
ATOM 778 N N . GLY A 1 101 ? -13.410 -7.766 15.606 1.00 88.88 101 GLY A N 1
ATOM 779 C CA . GLY A 1 101 ? -13.225 -9.161 15.994 1.00 88.88 101 GLY A CA 1
ATOM 780 C C . GLY A 1 101 ? -13.583 -10.156 14.882 1.00 88.88 101 GLY A C 1
ATOM 781 O O . GLY A 1 101 ? -14.053 -9.795 13.800 1.00 88.88 101 GLY A O 1
ATOM 782 N N . GLU A 1 102 ? -13.345 -11.441 15.150 1.00 81.62 102 GLU A N 1
ATOM 783 C CA . GLU A 1 102 ? -13.615 -12.529 14.205 1.00 81.62 102 GLU A CA 1
ATOM 784 C C . GLU A 1 102 ? -15.123 -12.745 13.977 1.00 81.62 102 GLU A C 1
ATOM 786 O O . GLU A 1 102 ? -15.958 -12.448 14.831 1.00 81.62 102 GLU A O 1
ATOM 791 N N . SER A 1 103 ? -15.481 -13.295 12.811 1.00 79.00 103 SER A N 1
ATOM 792 C CA . SER A 1 103 ? -16.856 -13.690 12.447 1.00 79.00 103 SER A CA 1
ATOM 793 C C . SER A 1 103 ? -17.872 -12.549 12.297 1.00 79.00 103 SER A C 1
ATOM 795 O O . SER A 1 103 ? -19.056 -12.804 12.079 1.00 79.00 103 SER A O 1
ATOM 797 N N . ARG A 1 104 ? -17.433 -11.287 12.359 1.00 89.25 104 ARG A N 1
ATOM 798 C CA . ARG A 1 104 ? -18.243 -10.131 11.948 1.00 89.25 104 ARG A CA 1
ATOM 799 C C . ARG A 1 104 ? -18.229 -9.981 10.432 1.00 89.25 104 ARG A C 1
ATOM 801 O O . ARG A 1 104 ? -17.302 -10.424 9.758 1.00 89.25 104 ARG A O 1
ATOM 808 N N . GLU A 1 105 ? -19.248 -9.331 9.888 1.00 94.56 105 GLU A N 1
ATOM 809 C CA . GLU A 1 105 ? -19.327 -9.038 8.460 1.00 94.56 105 GLU A CA 1
ATOM 810 C C . GLU A 1 105 ? -19.577 -7.550 8.240 1.00 94.56 105 GLU A C 1
ATOM 812 O O . GLU A 1 105 ? -20.388 -6.931 8.930 1.00 94.56 105 GLU A O 1
ATOM 817 N N . VAL A 1 106 ? -18.884 -6.984 7.256 1.00 96.38 106 VAL A N 1
ATOM 818 C CA . VAL A 1 106 ? -19.041 -5.593 6.828 1.00 96.38 106 VAL A CA 1
ATOM 819 C C . VAL A 1 106 ? -19.646 -5.591 5.435 1.00 96.38 106 VAL A C 1
ATOM 821 O O . VAL A 1 106 ? -19.186 -6.306 4.544 1.00 96.38 106 VAL A O 1
ATOM 824 N N . LYS A 1 107 ? -20.691 -4.788 5.228 1.00 97.50 107 LYS A N 1
ATOM 825 C CA . LYS A 1 107 ? -21.274 -4.604 3.899 1.00 97.50 107 LYS A CA 1
ATOM 826 C C . LYS A 1 107 ? -20.344 -3.726 3.061 1.00 97.50 107 LYS A C 1
ATOM 828 O O . LYS A 1 107 ? -20.150 -2.559 3.388 1.00 97.50 107 LYS A O 1
ATOM 833 N N . GLU A 1 108 ? -19.812 -4.254 1.967 1.00 96.75 108 GLU A N 1
ATOM 834 C CA . GLU A 1 108 ? -19.069 -3.468 0.978 1.00 96.75 108 GLU A CA 1
ATOM 835 C C . GLU A 1 108 ? -19.935 -3.215 -0.257 1.00 96.75 108 GLU A C 1
ATOM 837 O O . GLU A 1 108 ? -20.639 -4.120 -0.704 1.00 96.75 108 GLU A O 1
ATOM 842 N N . TYR A 1 109 ? -19.866 -2.004 -0.812 1.00 96.62 109 TYR A N 1
ATOM 843 C CA . TYR A 1 109 ? -20.336 -1.701 -2.162 1.00 96.62 109 TYR A CA 1
ATOM 844 C C . TYR A 1 109 ? -19.145 -1.594 -3.104 1.00 96.62 109 TYR A C 1
ATOM 846 O O . TYR A 1 109 ? -18.184 -0.887 -2.809 1.00 96.62 109 TYR A O 1
ATOM 854 N N . ASP A 1 110 ? -19.226 -2.265 -4.242 1.00 96.38 110 ASP A N 1
ATOM 855 C CA . ASP A 1 110 ? -18.192 -2.262 -5.270 1.00 96.38 110 ASP A CA 1
ATOM 856 C C . ASP A 1 110 ? -18.825 -2.553 -6.632 1.00 96.38 110 ASP A C 1
ATOM 858 O O . ASP A 1 110 ? -20.004 -2.916 -6.715 1.00 96.38 110 ASP A O 1
ATOM 862 N N . ARG A 1 111 ? -18.063 -2.375 -7.708 1.00 94.31 111 ARG A N 1
ATOM 863 C CA . ARG A 1 111 ? -18.559 -2.667 -9.050 1.00 94.31 111 ARG A CA 1
ATOM 864 C C . ARG A 1 111 ? -18.596 -4.172 -9.338 1.00 94.31 111 ARG A C 1
ATOM 866 O O . ARG A 1 111 ? -17.638 -4.895 -9.069 1.00 94.31 111 ARG A O 1
ATOM 873 N N . GLU A 1 112 ? -19.657 -4.606 -10.004 1.00 92.38 112 GLU A N 1
ATOM 874 C CA . GLU A 1 112 ? -19.741 -5.869 -10.736 1.00 92.38 112 GLU A CA 1
ATOM 875 C C . GLU A 1 112 ? -20.053 -5.539 -12.202 1.00 92.38 112 GLU A C 1
ATOM 877 O O . GLU A 1 112 ? -21.142 -5.069 -12.551 1.00 92.38 112 GLU A O 1
ATOM 882 N N . GLY A 1 113 ? -19.038 -5.673 -13.061 1.00 89.50 113 GLY A N 1
ATOM 883 C CA . GLY A 1 113 ? -19.054 -5.071 -14.394 1.00 89.50 113 GLY A CA 1
ATOM 884 C C . GLY A 1 113 ? -19.209 -3.549 -14.302 1.00 89.50 113 GLY A C 1
ATOM 885 O O . GLY A 1 113 ? -18.352 -2.866 -13.736 1.00 89.50 113 GLY A O 1
ATOM 886 N N . MET A 1 114 ? -20.319 -3.031 -14.839 1.00 89.00 114 MET A N 1
ATOM 887 C CA . MET A 1 114 ? -20.679 -1.604 -14.820 1.00 89.00 114 MET A CA 1
ATOM 888 C C . MET A 1 114 ? -21.686 -1.229 -13.721 1.00 89.00 114 MET A C 1
ATOM 890 O O . MET A 1 114 ? -22.032 -0.056 -13.589 1.00 89.00 114 MET A O 1
ATOM 894 N N . ASN A 1 115 ? -22.177 -2.200 -12.949 1.00 92.62 115 ASN A N 1
ATOM 895 C CA . ASN A 1 115 ? -23.196 -1.969 -11.930 1.00 92.62 115 ASN A CA 1
ATOM 896 C C . ASN A 1 115 ? -22.564 -1.840 -10.548 1.00 92.62 115 ASN A C 1
ATOM 898 O O . ASN A 1 115 ? -21.598 -2.532 -10.239 1.00 92.62 115 ASN A O 1
ATOM 902 N N . LEU A 1 116 ? -23.139 -0.992 -9.694 1.00 95.12 116 LEU A N 1
ATOM 903 C CA . LEU A 1 116 ? -22.786 -0.950 -8.279 1.00 95.12 116 LEU A CA 1
ATOM 904 C C . LEU A 1 116 ? -23.581 -2.024 -7.532 1.00 95.12 116 LEU A C 1
ATOM 906 O O . LEU A 1 116 ? -24.810 -1.969 -7.473 1.00 95.12 116 LEU A O 1
ATOM 910 N N . THR A 1 117 ? -22.878 -2.977 -6.937 1.00 96.00 117 THR A N 1
ATOM 911 C CA . THR A 1 117 ? -23.454 -4.090 -6.175 1.00 96.00 117 THR A CA 1
ATOM 912 C C . THR A 1 117 ? -22.924 -4.087 -4.749 1.00 96.00 117 THR A C 1
ATOM 914 O O . THR A 1 117 ? -21.983 -3.361 -4.432 1.00 96.00 117 THR A O 1
ATOM 917 N N . SER A 1 118 ? -23.517 -4.892 -3.865 1.00 96.50 118 SER A N 1
ATOM 918 C CA . SER A 1 118 ? -23.018 -5.049 -2.497 1.00 96.50 118 SER A CA 1
ATOM 919 C C . SER A 1 118 ? -22.780 -6.496 -2.118 1.00 96.50 118 SER A C 1
ATOM 921 O O . SER A 1 118 ? -23.588 -7.354 -2.466 1.00 96.50 118 SER A O 1
ATOM 923 N N . SER A 1 119 ? -21.754 -6.739 -1.309 1.00 96.31 119 SER A N 1
ATOM 924 C CA . SER A 1 119 ? -21.457 -8.048 -0.726 1.00 96.31 119 SER A CA 1
ATOM 925 C C . SER A 1 119 ? -21.128 -7.929 0.758 1.00 96.31 119 SER A C 1
ATOM 927 O O . SER A 1 119 ? -20.542 -6.932 1.182 1.00 96.31 119 SER A O 1
ATOM 929 N N . MET A 1 120 ? -21.462 -8.956 1.538 1.00 97.19 120 MET A N 1
ATOM 930 C CA . MET A 1 120 ? -20.979 -9.083 2.914 1.00 97.19 120 MET A CA 1
ATOM 931 C C . MET A 1 120 ? -19.547 -9.618 2.894 1.00 97.19 120 MET A C 1
ATOM 933 O O . MET A 1 120 ? -19.267 -10.648 2.279 1.00 97.19 120 MET A O 1
ATOM 937 N N . VAL A 1 121 ? -18.633 -8.902 3.543 1.00 96.62 121 VAL A N 1
ATOM 938 C CA . VAL A 1 121 ? -17.216 -9.252 3.622 1.00 96.62 121 VAL A CA 1
ATOM 939 C C . VAL A 1 121 ? -16.884 -9.637 5.055 1.00 96.62 121 VAL A C 1
ATOM 941 O O . VAL A 1 121 ? -17.058 -8.846 5.980 1.00 96.62 121 VAL A O 1
ATOM 944 N N . LYS A 1 122 ? -16.415 -10.874 5.230 1.00 96.25 122 LYS A N 1
ATOM 945 C CA . LYS A 1 122 ? -16.086 -11.442 6.540 1.00 96.25 122 LYS A CA 1
ATOM 946 C C . LYS A 1 122 ? -14.815 -10.832 7.109 1.00 96.25 122 LYS A C 1
ATOM 948 O O . LYS A 1 122 ? -13.802 -10.775 6.415 1.00 96.25 122 LYS A O 1
ATOM 953 N N . ALA A 1 123 ? -14.876 -10.454 8.376 1.00 95.44 123 ALA A N 1
ATOM 954 C CA . ALA A 1 123 ? -13.742 -10.078 9.196 1.00 95.44 123 ALA A CA 1
ATOM 955 C C . ALA A 1 123 ? -12.875 -11.309 9.504 1.00 95.44 123 ALA A C 1
ATOM 957 O O . ALA A 1 123 ? -13.396 -12.367 9.864 1.00 95.44 123 ALA A O 1
ATOM 958 N N . ILE A 1 124 ? -11.558 -11.168 9.350 1.00 94.06 124 ILE A N 1
ATOM 959 C CA . ILE A 1 124 ? -10.566 -12.223 9.586 1.00 94.06 124 ILE A CA 1
ATOM 960 C C . ILE A 1 124 ? -9.509 -11.667 10.532 1.00 94.06 124 ILE A C 1
ATOM 962 O O . ILE A 1 124 ? -8.981 -10.589 10.285 1.00 94.06 124 ILE A O 1
ATOM 966 N N . LEU A 1 125 ? -9.172 -12.393 11.595 1.00 91.94 125 LEU A N 1
ATOM 967 C CA . LEU A 1 125 ? -8.041 -12.034 12.449 1.00 91.94 125 LEU A CA 1
ATOM 968 C C . LEU A 1 125 ? -6.783 -12.804 12.015 1.00 91.94 125 LEU A C 1
ATOM 970 O O . LEU A 1 125 ? -6.853 -14.026 11.863 1.00 91.94 125 LEU A O 1
ATOM 974 N N . PRO A 1 126 ? -5.631 -12.132 11.824 1.00 89.88 126 PRO A N 1
ATOM 975 C CA . PRO A 1 126 ? -4.359 -12.822 11.630 1.00 89.88 126 PRO A CA 1
ATOM 976 C C . PRO A 1 126 ? -3.988 -13.591 12.904 1.00 89.88 126 PRO A C 1
ATOM 978 O O . PRO A 1 126 ? -4.431 -13.233 14.002 1.00 89.88 126 PRO A O 1
ATOM 981 N N . ARG A 1 127 ? -3.162 -14.640 12.792 1.00 89.25 127 ARG A N 1
ATOM 982 C CA . ARG A 1 127 ? -2.807 -15.485 13.947 1.00 89.25 127 ARG A CA 1
ATOM 983 C C . ARG A 1 127 ? -2.131 -14.674 15.041 1.00 89.25 127 ARG A C 1
ATOM 985 O O . ARG A 1 127 ? -2.476 -14.834 16.210 1.00 89.25 127 ARG A O 1
ATOM 992 N N . ALA A 1 128 ? -1.269 -13.734 14.655 1.00 86.94 128 ALA A N 1
ATOM 993 C CA . ALA A 1 128 ? -0.620 -12.813 15.583 1.00 86.94 128 ALA A CA 1
ATOM 994 C C . ALA A 1 128 ? -1.608 -11.945 16.402 1.00 86.94 128 ALA A C 1
ATOM 996 O O . ALA A 1 128 ? -1.220 -11.391 17.429 1.00 86.94 128 ALA A O 1
ATOM 997 N N . ALA A 1 129 ? -2.881 -11.836 15.993 1.00 85.38 129 ALA A N 1
ATOM 998 C CA . ALA A 1 129 ? -3.906 -11.010 16.637 1.00 85.38 129 ALA A CA 1
ATOM 999 C C . ALA A 1 129 ? -5.029 -11.787 17.355 1.00 85.38 129 ALA A C 1
ATOM 1001 O O . ALA A 1 129 ? -5.936 -11.150 17.884 1.00 85.38 129 ALA A O 1
ATOM 1002 N N . GLN A 1 130 ? -4.990 -13.124 17.428 1.00 77.19 130 GLN A N 1
ATOM 1003 C CA . GLN A 1 130 ? -6.105 -13.957 17.935 1.00 77.19 130 GLN A CA 1
ATOM 1004 C C . GLN A 1 130 ? -6.578 -13.654 19.373 1.00 77.19 130 GLN A C 1
ATOM 1006 O O . GLN A 1 130 ? -7.661 -14.081 19.761 1.00 77.19 130 GLN A O 1
ATOM 1011 N N . GLN A 1 131 ? -5.800 -12.919 20.168 1.00 72.88 131 GLN A N 1
ATOM 1012 C CA . GLN A 1 131 ? -6.164 -12.515 21.535 1.00 72.88 131 GLN A CA 1
ATOM 1013 C C . GLN A 1 131 ? -6.184 -10.992 21.730 1.00 72.88 131 GLN A C 1
ATOM 1015 O O . GLN A 1 131 ? -6.307 -10.512 22.856 1.00 72.88 131 GLN A O 1
ATOM 1020 N N . MET A 1 132 ? -6.030 -10.218 20.655 1.00 80.00 132 MET A N 1
ATOM 1021 C CA . MET A 1 132 ? -5.848 -8.776 20.748 1.00 80.00 132 MET A CA 1
ATOM 1022 C C . MET A 1 132 ? -7.172 -8.036 20.569 1.00 80.00 132 MET A C 1
ATOM 1024 O O . MET A 1 132 ? -7.882 -8.233 19.588 1.00 80.00 132 MET A O 1
ATOM 1028 N N . GLN A 1 133 ? -7.484 -7.157 21.519 1.00 78.81 133 GLN A N 1
ATOM 1029 C CA . GLN A 1 133 ? -8.587 -6.208 21.395 1.00 78.81 133 GLN A CA 1
ATOM 1030 C C . GLN A 1 133 ? -8.104 -4.911 20.743 1.00 78.81 133 GLN A C 1
ATOM 1032 O O . GLN A 1 133 ? -6.947 -4.515 20.909 1.00 78.81 133 GLN A O 1
ATOM 1037 N N . LEU A 1 134 ? -9.014 -4.225 20.050 1.00 80.62 134 LEU A N 1
ATOM 1038 C CA . LEU A 1 134 ? -8.749 -2.952 19.379 1.00 80.62 134 LEU A CA 1
ATOM 1039 C C . LEU A 1 134 ? -8.147 -1.891 20.325 1.00 80.62 134 LEU A C 1
ATOM 1041 O O . LEU A 1 134 ? -7.199 -1.196 19.954 1.00 80.62 134 LEU A O 1
ATOM 1045 N N . ASP A 1 135 ? -8.636 -1.810 21.566 1.00 84.69 135 ASP A N 1
ATOM 1046 C CA . ASP A 1 135 ? -8.161 -0.861 22.590 1.00 84.69 135 ASP A CA 1
ATOM 1047 C C . ASP A 1 135 ? -6.698 -1.086 23.006 1.00 84.69 135 ASP A C 1
ATOM 1049 O O . ASP A 1 135 ? -6.062 -0.206 23.585 1.00 84.69 135 ASP A O 1
ATOM 1053 N N . MET A 1 136 ? -6.149 -2.260 22.680 1.00 86.25 136 MET A N 1
ATOM 1054 C CA . MET A 1 136 ? -4.792 -2.671 23.030 1.00 86.25 136 MET A CA 1
ATOM 1055 C C . MET A 1 136 ? -3.829 -2.633 21.836 1.00 86.25 136 MET A C 1
ATOM 1057 O O . MET A 1 136 ? -2.631 -2.849 22.028 1.00 86.25 136 MET A O 1
ATOM 1061 N N . LEU A 1 137 ? -4.301 -2.334 20.614 1.00 89.19 137 LEU A N 1
ATOM 1062 C CA . LEU A 1 137 ? -3.453 -2.333 19.411 1.00 89.19 137 LEU A CA 1
ATOM 1063 C C . LEU A 1 137 ? -2.276 -1.362 19.532 1.00 89.19 137 LEU A C 1
ATOM 1065 O O . LEU A 1 137 ? -1.152 -1.721 19.192 1.00 89.19 137 LEU A O 1
ATOM 1069 N N . ASN A 1 138 ? -2.494 -0.156 20.059 1.00 91.38 138 ASN A N 1
ATOM 1070 C CA . ASN A 1 138 ? -1.428 0.836 20.234 1.00 91.38 138 ASN A CA 1
ATOM 1071 C C . ASN A 1 138 ? -0.412 0.453 21.325 1.00 91.38 138 ASN A C 1
ATOM 1073 O O . ASN A 1 138 ? 0.704 0.972 21.329 1.00 91.38 138 ASN A O 1
ATOM 1077 N N . GLN A 1 139 ? -0.793 -0.441 22.241 1.00 91.75 139 GLN A N 1
ATOM 1078 C CA . GLN A 1 139 ? 0.048 -0.928 23.338 1.00 91.75 139 GLN A CA 1
ATOM 1079 C C . GLN A 1 139 ? 0.822 -2.196 22.958 1.00 91.75 139 GLN A C 1
ATOM 1081 O O . GLN A 1 139 ? 1.778 -2.568 23.640 1.00 91.75 139 GLN A O 1
ATOM 1086 N N . ALA A 1 140 ? 0.435 -2.859 21.866 1.00 92.44 140 ALA A N 1
ATOM 1087 C CA . ALA A 1 140 ? 1.104 -4.056 21.394 1.00 92.44 140 ALA A CA 1
ATOM 1088 C C . ALA A 1 140 ? 2.581 -3.779 21.039 1.00 92.44 140 ALA A C 1
ATOM 1090 O O . ALA A 1 140 ? 2.896 -2.752 20.412 1.00 92.44 140 ALA A O 1
ATOM 1091 N N . PRO A 1 141 ? 3.503 -4.706 21.374 1.00 94.56 141 PRO A N 1
ATOM 1092 C CA . PRO A 1 141 ? 4.903 -4.583 20.992 1.00 94.56 141 PRO A CA 1
ATOM 1093 C C . PRO A 1 141 ? 5.060 -4.370 19.485 1.00 94.56 141 PRO A C 1
ATOM 1095 O O . PRO A 1 141 ? 4.339 -4.960 18.680 1.00 94.56 141 PRO A O 1
ATOM 1098 N N . HIS A 1 142 ? 6.039 -3.554 19.088 1.00 95.62 142 HIS A N 1
ATOM 1099 C CA . HIS A 1 142 ? 6.298 -3.267 17.673 1.00 95.62 142 HIS A CA 1
ATOM 1100 C C . HIS A 1 142 ? 6.500 -4.545 16.843 1.00 95.62 142 HIS A C 1
ATOM 1102 O O . HIS A 1 142 ? 5.987 -4.629 15.733 1.00 95.62 142 HIS A O 1
ATOM 1108 N N . SER A 1 143 ? 7.194 -5.551 17.388 1.00 94.94 143 SER A N 1
ATOM 1109 C CA . SER A 1 143 ? 7.412 -6.840 16.720 1.00 94.94 143 SER A CA 1
ATOM 1110 C C . SER A 1 143 ? 6.107 -7.561 16.386 1.00 94.94 143 SER A C 1
ATOM 1112 O O . SER A 1 143 ? 5.977 -8.071 15.281 1.00 94.94 143 SER A O 1
ATOM 1114 N N . VAL A 1 144 ? 5.131 -7.539 17.297 1.00 94.19 144 VAL A N 1
ATOM 1115 C CA . VAL A 1 144 ? 3.811 -8.156 17.107 1.00 94.19 144 VAL A CA 1
ATOM 1116 C C . VAL A 1 144 ? 3.014 -7.397 16.043 1.00 94.19 144 VAL A C 1
ATOM 1118 O O . VAL A 1 144 ? 2.445 -8.005 15.141 1.00 94.19 144 VAL A O 1
ATOM 1121 N N . ARG A 1 145 ? 3.025 -6.057 16.083 1.00 96.06 145 ARG A N 1
ATOM 1122 C CA . ARG A 1 145 ? 2.361 -5.218 15.064 1.00 96.06 145 ARG A CA 1
ATOM 1123 C C . ARG A 1 145 ? 2.978 -5.417 13.677 1.00 96.06 145 ARG A C 1
ATOM 1125 O O . ARG A 1 145 ? 2.263 -5.471 12.680 1.00 96.06 145 ARG A O 1
ATOM 1132 N N . LEU A 1 146 ? 4.301 -5.560 13.613 1.00 96.81 146 LEU A N 1
ATOM 1133 C CA . LEU A 1 146 ? 5.022 -5.874 12.382 1.00 96.81 146 LEU A CA 1
ATOM 1134 C C . LEU A 1 146 ? 4.704 -7.284 11.880 1.00 96.81 146 LEU A C 1
ATOM 1136 O O . LEU A 1 146 ? 4.500 -7.460 10.683 1.00 96.81 146 LEU A O 1
ATOM 1140 N N . GLU A 1 147 ? 4.624 -8.271 12.769 1.00 95.88 147 GLU A N 1
ATOM 1141 C CA . GLU A 1 147 ? 4.233 -9.636 12.421 1.00 95.88 147 GLU A CA 1
ATOM 1142 C C . GLU A 1 147 ? 2.817 -9.685 11.841 1.00 95.88 147 GLU A C 1
ATOM 1144 O O . GLU A 1 147 ? 2.647 -10.245 10.765 1.00 95.88 147 GLU A O 1
ATOM 1149 N N . MET A 1 148 ? 1.832 -9.016 12.453 1.00 95.88 148 MET A N 1
ATOM 1150 C CA . MET A 1 148 ? 0.471 -8.920 11.899 1.00 95.88 148 MET A CA 1
ATOM 1151 C C . MET A 1 148 ? 0.461 -8.320 10.489 1.00 95.88 148 MET A C 1
ATOM 1153 O O . MET A 1 148 ? -0.216 -8.829 9.593 1.00 95.88 148 MET A O 1
ATOM 1157 N N . PHE A 1 149 ? 1.217 -7.236 10.284 1.00 97.94 149 PHE A N 1
ATOM 1158 C CA . PHE A 1 149 ? 1.312 -6.572 8.986 1.00 97.94 149 PHE A CA 1
ATOM 1159 C C . PHE A 1 149 ? 1.893 -7.507 7.917 1.00 97.94 149 PHE A C 1
ATOM 1161 O O . PHE A 1 149 ? 1.347 -7.641 6.823 1.00 97.94 149 PHE A O 1
ATOM 1168 N N . LEU A 1 150 ? 2.995 -8.177 8.249 1.00 97.50 150 LEU A N 1
ATOM 1169 C CA . LEU A 1 150 ? 3.717 -9.059 7.340 1.00 97.50 150 LEU A CA 1
ATOM 1170 C C . LEU A 1 150 ? 2.988 -10.384 7.085 1.00 97.50 150 LEU A C 1
ATOM 1172 O O . LEU A 1 150 ? 2.943 -10.824 5.939 1.00 97.50 150 LEU A O 1
ATOM 1176 N N . GLU A 1 151 ? 2.347 -10.963 8.105 1.00 96.50 151 GLU A N 1
ATOM 1177 C CA . GLU A 1 151 ? 1.462 -12.128 7.982 1.00 96.50 151 GLU A CA 1
ATOM 1178 C C . GLU A 1 151 ? 0.321 -11.830 7.005 1.00 96.50 151 GLU A C 1
ATOM 1180 O O . GLU A 1 151 ? 0.054 -12.631 6.111 1.00 96.50 151 GLU A O 1
ATOM 1185 N N . THR A 1 152 ? -0.294 -10.647 7.110 1.00 97.56 152 THR A N 1
ATOM 1186 C CA . THR A 1 152 ? -1.384 -10.227 6.213 1.00 97.56 152 THR A CA 1
ATOM 1187 C C . THR A 1 152 ? -0.941 -10.145 4.752 1.00 97.56 152 THR A C 1
ATOM 1189 O O . THR A 1 152 ? -1.712 -10.478 3.852 1.00 97.56 152 THR A O 1
ATOM 1192 N N . LEU A 1 153 ? 0.298 -9.713 4.503 1.00 97.56 153 LEU A N 1
ATOM 1193 C CA . LEU A 1 153 ? 0.862 -9.625 3.154 1.00 97.56 153 LEU A CA 1
ATOM 1194 C C . LEU A 1 153 ? 1.559 -10.918 2.695 1.00 97.56 153 LEU A C 1
ATOM 1196 O O . LEU A 1 153 ? 1.991 -10.994 1.545 1.00 97.56 153 LEU A O 1
ATOM 1200 N N . GLY A 1 154 ? 1.674 -11.926 3.566 1.00 95.81 154 GLY A N 1
ATOM 1201 C CA . GLY A 1 154 ? 2.380 -13.179 3.291 1.00 95.81 154 GLY A CA 1
ATOM 1202 C C . GLY A 1 154 ? 3.895 -13.020 3.104 1.00 95.81 154 GLY A C 1
ATOM 1203 O O . GLY A 1 154 ? 4.515 -13.827 2.415 1.00 95.81 154 GLY A O 1
ATOM 1204 N N . VAL A 1 155 ? 4.494 -11.965 3.663 1.00 94.81 155 VAL A N 1
ATOM 1205 C CA . VAL A 1 155 ? 5.911 -11.605 3.469 1.00 94.81 155 VAL A CA 1
ATOM 1206 C C . VAL A 1 155 ? 6.700 -11.946 4.727 1.00 94.81 155 VAL A C 1
ATOM 1208 O O . VAL A 1 155 ? 6.254 -11.656 5.830 1.00 94.81 155 VAL A O 1
ATOM 1211 N N . SER A 1 156 ? 7.897 -12.521 4.604 1.00 92.44 156 SER A N 1
ATOM 1212 C CA . SER A 1 156 ? 8.773 -12.701 5.766 1.00 92.44 156 SER A CA 1
ATOM 1213 C C . SER A 1 156 ? 9.569 -11.422 6.054 1.00 92.44 156 SER A C 1
ATOM 1215 O O . SER A 1 156 ? 9.856 -10.622 5.162 1.00 92.44 156 SER A O 1
ATOM 1217 N N . GLN A 1 157 ? 10.010 -11.230 7.301 1.00 92.69 157 GLN A N 1
ATOM 1218 C CA . GLN A 1 157 ? 10.916 -10.116 7.617 1.00 92.69 157 GLN A CA 1
ATOM 1219 C C . GLN A 1 157 ? 12.225 -10.190 6.815 1.00 92.69 157 GLN A C 1
ATOM 1221 O O . GLN A 1 157 ? 12.750 -9.154 6.410 1.00 92.69 157 GLN A O 1
ATOM 1226 N N . SER A 1 158 ? 12.732 -11.399 6.544 1.00 92.12 158 SER A N 1
ATOM 1227 C CA . SER A 1 158 ? 13.989 -11.593 5.817 1.00 92.12 158 SER A CA 1
ATOM 1228 C C . SER A 1 158 ? 13.911 -11.144 4.360 1.00 92.12 158 SER A C 1
ATOM 1230 O O . SER A 1 158 ? 14.906 -10.635 3.849 1.00 92.12 158 SER A O 1
ATOM 1232 N N . THR A 1 159 ? 12.740 -11.241 3.719 1.00 91.25 159 THR A N 1
ATOM 1233 C CA . THR A 1 159 ? 12.487 -10.703 2.370 1.00 91.25 159 THR A CA 1
ATOM 1234 C C . THR A 1 159 ? 12.792 -9.208 2.278 1.00 91.25 159 THR A C 1
ATOM 1236 O O . THR A 1 159 ? 13.200 -8.714 1.234 1.00 91.25 159 THR A O 1
ATOM 1239 N N . LEU A 1 160 ? 12.604 -8.468 3.371 1.00 94.44 160 LEU A N 1
ATOM 1240 C CA . LEU A 1 160 ? 12.763 -7.014 3.405 1.00 94.44 160 LEU A CA 1
ATOM 1241 C C . LEU A 1 160 ? 14.177 -6.574 3.820 1.00 94.44 160 LEU A C 1
ATOM 1243 O O . LEU A 1 160 ? 14.449 -5.370 3.911 1.00 94.44 160 LEU A O 1
ATOM 1247 N N . ASN A 1 161 ? 15.084 -7.525 4.062 1.00 91.38 161 ASN A N 1
ATOM 1248 C CA . ASN A 1 161 ? 16.483 -7.239 4.359 1.00 91.38 161 ASN A CA 1
ATOM 1249 C C . ASN A 1 161 ? 17.163 -6.600 3.142 1.00 91.38 161 ASN A C 1
ATOM 1251 O O . ASN A 1 161 ? 16.964 -7.013 2.007 1.00 91.38 161 ASN A O 1
ATOM 1255 N N . GLY A 1 162 ? 17.961 -5.558 3.375 1.00 90.69 162 GLY A N 1
ATOM 1256 C CA . GLY A 1 162 ? 18.624 -4.808 2.300 1.00 90.69 162 GLY A CA 1
ATOM 1257 C C . GLY A 1 162 ? 17.730 -3.799 1.567 1.00 90.69 162 GLY A C 1
ATOM 1258 O O . GLY A 1 162 ? 18.253 -2.930 0.874 1.00 90.69 162 GLY A O 1
ATOM 1259 N N . ILE A 1 163 ? 16.407 -3.827 1.771 1.00 96.50 163 ILE A N 1
ATOM 1260 C CA . ILE A 1 163 ? 15.498 -2.816 1.219 1.00 96.50 163 ILE A CA 1
ATOM 1261 C C . ILE A 1 163 ? 15.507 -1.559 2.109 1.00 96.50 163 ILE A C 1
ATOM 1263 O O . ILE A 1 163 ? 15.349 -1.681 3.337 1.00 96.50 163 ILE A O 1
ATOM 1267 N N . PRO A 1 164 ? 15.637 -0.344 1.527 1.00 95.25 164 PRO A N 1
ATOM 1268 C CA . PRO A 1 164 ? 15.518 0.905 2.272 1.00 95.25 164 PRO A CA 1
ATOM 1269 C C . PRO A 1 164 ? 14.221 0.954 3.097 1.00 95.25 164 PRO A C 1
ATOM 1271 O O . PRO A 1 164 ? 13.167 0.589 2.571 1.00 95.25 164 PRO A O 1
ATOM 1274 N N . PRO A 1 165 ? 14.246 1.416 4.365 1.00 95.56 165 PRO A N 1
ATOM 1275 C CA . PRO A 1 165 ? 13.101 1.298 5.272 1.00 95.56 165 PRO A CA 1
ATOM 1276 C C . PRO A 1 165 ? 11.772 1.827 4.716 1.00 95.56 165 PRO A C 1
ATOM 1278 O O . PRO A 1 165 ? 10.747 1.169 4.867 1.00 95.56 165 PRO A O 1
ATOM 1281 N N . HIS A 1 166 ? 11.788 2.965 4.018 1.00 94.69 166 HIS A N 1
ATOM 1282 C CA . HIS A 1 166 ? 10.600 3.590 3.420 1.00 94.69 166 HIS A CA 1
ATOM 1283 C C . HIS A 1 166 ? 10.087 2.895 2.149 1.00 94.69 166 HIS A C 1
ATOM 1285 O O . HIS A 1 166 ? 9.004 3.225 1.678 1.00 94.69 166 HIS A O 1
ATOM 1291 N N . LEU A 1 167 ? 10.835 1.940 1.585 1.00 96.62 167 LEU A N 1
ATOM 1292 C CA . LEU A 1 167 ? 10.415 1.120 0.440 1.00 96.62 167 LEU A CA 1
ATOM 1293 C C . LEU A 1 167 ? 9.959 -0.287 0.844 1.00 96.62 167 LEU A C 1
ATOM 1295 O O . LEU A 1 167 ? 9.371 -0.988 0.023 1.00 96.62 167 LEU A O 1
ATOM 1299 N N . ARG A 1 168 ? 10.153 -0.691 2.105 1.00 97.81 168 ARG A N 1
ATOM 1300 C CA . ARG A 1 168 ? 9.747 -2.018 2.598 1.00 97.81 168 ARG A CA 1
ATOM 1301 C C . ARG A 1 168 ? 8.252 -2.276 2.434 1.00 97.81 168 ARG A C 1
ATOM 1303 O O . ARG A 1 168 ? 7.875 -3.349 1.976 1.00 97.81 168 ARG A O 1
ATOM 1310 N N . LEU A 1 169 ? 7.413 -1.289 2.754 1.00 98.19 169 LEU A N 1
ATOM 1311 C CA . LEU A 1 169 ? 5.962 -1.404 2.605 1.00 98.19 169 LEU A CA 1
ATOM 1312 C C . LEU A 1 169 ? 5.551 -1.549 1.124 1.00 98.19 169 LEU A C 1
ATOM 1314 O O . LEU A 1 169 ? 4.885 -2.534 0.808 1.00 98.19 169 LEU A O 1
ATOM 1318 N N . PRO A 1 170 ? 5.978 -0.670 0.189 1.00 98.00 170 PRO A N 1
ATOM 1319 C CA . PRO A 1 170 ? 5.752 -0.873 -1.245 1.00 98.00 170 PRO A CA 1
ATOM 1320 C C . PRO A 1 170 ? 6.216 -2.228 -1.781 1.00 98.00 170 PRO A C 1
ATOM 1322 O O . PRO A 1 170 ? 5.514 -2.836 -2.586 1.00 98.00 170 PRO A O 1
ATOM 1325 N N . VAL A 1 171 ? 7.383 -2.714 -1.349 1.00 97.62 171 VAL A N 1
ATOM 1326 C CA . VAL A 1 171 ? 7.916 -4.015 -1.778 1.00 97.62 171 VAL A CA 1
ATOM 1327 C C . VAL A 1 171 ? 7.042 -5.158 -1.259 1.00 97.62 171 VAL A C 1
ATOM 1329 O O . VAL A 1 171 ? 6.662 -6.024 -2.045 1.00 97.62 171 VAL A O 1
ATOM 1332 N N . ALA A 1 172 ? 6.638 -5.123 0.014 1.00 98.12 172 ALA A N 1
ATOM 1333 C CA . ALA A 1 172 ? 5.739 -6.119 0.595 1.00 98.12 172 ALA A CA 1
ATOM 1334 C C . ALA A 1 172 ? 4.366 -6.143 -0.104 1.00 98.12 172 ALA A C 1
ATOM 1336 O O . ALA A 1 172 ? 3.856 -7.206 -0.453 1.00 98.12 172 ALA A O 1
ATOM 1337 N N . VAL A 1 173 ? 3.797 -4.967 -0.391 1.00 98.25 173 VAL A N 1
ATOM 1338 C CA . VAL A 1 173 ? 2.552 -4.833 -1.165 1.00 98.25 173 VAL A CA 1
ATOM 1339 C C . VAL A 1 173 ? 2.719 -5.363 -2.590 1.00 98.25 173 VAL A C 1
ATOM 1341 O O . VAL A 1 173 ? 1.816 -6.005 -3.120 1.00 98.25 173 VAL A O 1
ATOM 1344 N N . THR A 1 174 ? 3.865 -5.112 -3.226 1.00 97.88 174 THR A N 1
ATOM 1345 C CA . THR A 1 174 ? 4.139 -5.592 -4.588 1.00 97.88 174 THR A CA 1
ATOM 1346 C C . THR A 1 174 ? 4.234 -7.114 -4.626 1.00 97.88 174 THR A C 1
ATOM 1348 O O . THR A 1 174 ? 3.659 -7.735 -5.518 1.00 97.88 174 THR A O 1
ATOM 1351 N N . TYR A 1 175 ? 4.887 -7.720 -3.634 1.00 96.69 175 TYR A N 1
ATOM 1352 C CA . TYR A 1 175 ? 4.907 -9.169 -3.463 1.00 96.69 175 TYR A CA 1
ATOM 1353 C C . TYR A 1 175 ? 3.493 -9.747 -3.308 1.00 96.69 175 TYR A C 1
ATOM 1355 O O . TYR A 1 175 ? 3.132 -10.681 -4.024 1.00 96.69 175 TYR A O 1
ATOM 1363 N N . TYR A 1 176 ? 2.675 -9.149 -2.435 1.00 97.56 176 TYR A N 1
ATOM 1364 C CA . TYR A 1 176 ? 1.282 -9.549 -2.238 1.00 97.56 176 TYR A CA 1
ATOM 1365 C C . TYR A 1 176 ? 0.477 -9.454 -3.545 1.00 97.56 176 TYR A C 1
ATOM 1367 O O . TYR A 1 176 ? -0.169 -10.411 -3.970 1.00 97.56 176 TYR A O 1
ATOM 1375 N N . TRP A 1 177 ? 0.563 -8.320 -4.241 1.00 97.88 177 TRP A N 1
ATOM 1376 C CA . TRP A 1 177 ? -0.154 -8.092 -5.495 1.00 97.88 177 TRP A CA 1
ATOM 1377 C C . TRP A 1 177 ? 0.147 -9.160 -6.556 1.00 97.88 177 TRP A C 1
ATOM 1379 O O . TRP A 1 177 ? -0.784 -9.679 -7.168 1.00 97.88 177 TRP A O 1
ATOM 1389 N N . LEU A 1 178 ? 1.412 -9.561 -6.730 1.00 95.75 178 LEU A N 1
ATOM 1390 C CA . LEU A 1 178 ? 1.790 -10.601 -7.699 1.00 95.75 178 LEU A CA 1
ATOM 1391 C C . LEU A 1 178 ? 1.152 -11.971 -7.426 1.00 95.75 178 LEU A C 1
ATOM 1393 O O . LEU A 1 178 ? 1.056 -12.785 -8.345 1.00 95.75 178 LEU A O 1
ATOM 1397 N N . ARG A 1 179 ? 0.750 -12.240 -6.181 1.00 93.19 179 ARG A N 1
ATOM 1398 C CA . ARG A 1 179 ? 0.155 -13.514 -5.751 1.00 93.19 179 ARG A CA 1
ATOM 1399 C C . ARG A 1 179 ? -1.365 -13.514 -5.803 1.00 93.19 179 ARG A C 1
ATOM 1401 O O . ARG A 1 179 ? -1.964 -14.568 -5.990 1.00 93.19 179 ARG A O 1
ATOM 1408 N N . HIS A 1 180 ? -1.976 -12.344 -5.642 1.00 95.25 180 HIS A N 1
ATOM 1409 C CA . HIS A 1 180 ? -3.422 -12.217 -5.477 1.00 95.25 180 HIS A CA 1
ATOM 1410 C C . HIS A 1 180 ? -4.137 -11.568 -6.667 1.00 95.25 180 HIS A C 1
ATOM 1412 O O . HIS A 1 180 ? -5.366 -11.577 -6.707 1.00 95.25 180 HIS A O 1
ATOM 1418 N N . ALA A 1 181 ? -3.408 -10.994 -7.628 1.00 95.44 181 ALA A N 1
ATOM 1419 C CA . ALA A 1 181 ? -4.007 -10.356 -8.795 1.00 95.44 181 ALA A CA 1
ATOM 1420 C C . ALA A 1 181 ? -4.853 -11.333 -9.633 1.00 95.44 181 ALA A C 1
ATOM 1422 O O . ALA A 1 181 ? -4.438 -12.462 -9.896 1.00 95.44 181 ALA A O 1
ATOM 1423 N N . HIS A 1 182 ? -6.017 -10.869 -10.106 1.00 87.81 182 HIS A N 1
ATOM 1424 C CA . HIS A 1 182 ? -6.961 -11.671 -10.900 1.00 87.81 182 HIS A CA 1
ATOM 1425 C C . HIS A 1 182 ? -6.357 -12.157 -12.228 1.00 87.81 182 HIS A C 1
ATOM 1427 O O . HIS A 1 182 ? -6.677 -13.239 -12.710 1.00 87.81 182 HIS A O 1
ATOM 1433 N N . LEU A 1 183 ? -5.428 -11.381 -12.782 1.00 89.00 183 LEU A N 1
ATOM 1434 C CA . LEU A 1 183 ? -4.532 -11.797 -13.850 1.00 89.00 183 LEU A CA 1
ATOM 1435 C C . LEU A 1 183 ? -3.121 -11.533 -13.357 1.00 89.00 183 LEU A C 1
ATOM 1437 O O . LEU A 1 183 ? -2.769 -10.381 -13.089 1.00 89.00 183 LEU A O 1
ATOM 1441 N N . ARG A 1 184 ? -2.336 -12.601 -13.196 1.00 88.06 184 ARG A N 1
ATOM 1442 C CA . ARG A 1 184 ? -0.979 -12.487 -12.668 1.00 88.06 184 ARG A CA 1
ATOM 1443 C C . ARG A 1 184 ? -0.161 -11.567 -13.585 1.00 88.06 184 ARG A C 1
ATOM 1445 O O . ARG A 1 184 ? -0.022 -11.889 -14.766 1.00 88.06 184 ARG A O 1
ATOM 1452 N N . PRO A 1 185 ? 0.375 -10.448 -13.068 1.00 88.62 185 PRO A N 1
ATOM 1453 C CA . PRO A 1 185 ? 1.205 -9.552 -13.854 1.00 88.62 185 PRO A CA 1
ATOM 1454 C C . PRO A 1 185 ? 2.440 -10.303 -14.345 1.00 88.62 185 PRO A C 1
ATOM 1456 O O . PRO A 1 185 ? 3.087 -11.016 -13.572 1.00 88.62 185 PRO A O 1
ATOM 1459 N N . ASP A 1 186 ? 2.751 -10.156 -15.630 1.00 89.38 186 ASP A N 1
ATOM 1460 C CA . ASP A 1 186 ? 3.955 -10.737 -16.210 1.00 89.38 186 ASP A CA 1
ATOM 1461 C C . ASP A 1 186 ? 5.217 -9.967 -15.762 1.00 89.38 186 ASP A C 1
ATOM 1463 O O . ASP A 1 186 ? 5.168 -8.976 -15.021 1.00 89.38 186 ASP A O 1
ATOM 1467 N N . HIS A 1 187 ? 6.383 -10.452 -16.189 1.00 93.25 187 HIS A N 1
ATOM 1468 C CA . HIS A 1 187 ? 7.660 -9.883 -15.774 1.00 93.25 187 HIS A CA 1
ATOM 1469 C C . HIS A 1 187 ? 7.806 -8.387 -16.146 1.00 93.25 187 HIS A C 1
ATOM 1471 O O . HIS A 1 187 ? 8.145 -7.607 -15.252 1.00 93.25 187 HIS A O 1
ATOM 1477 N N . PRO A 1 188 ? 7.476 -7.929 -17.375 1.00 96.25 188 PRO A N 1
ATOM 1478 C CA . PRO A 1 188 ? 7.444 -6.502 -17.711 1.00 96.25 188 PRO A CA 1
ATOM 1479 C C . PRO A 1 188 ? 6.640 -5.612 -16.753 1.00 96.25 188 PRO A C 1
ATOM 1481 O O . PRO A 1 188 ? 7.076 -4.496 -16.464 1.00 96.25 188 PRO A O 1
ATOM 1484 N N . PHE A 1 189 ? 5.497 -6.068 -16.227 1.00 96.81 189 PHE A N 1
ATOM 1485 C CA . PHE A 1 189 ? 4.680 -5.254 -15.313 1.00 96.81 189 PHE A CA 1
ATOM 1486 C C . PHE A 1 189 ? 5.377 -5.052 -13.969 1.00 96.81 189 PHE A C 1
ATOM 1488 O O . PHE A 1 189 ? 5.359 -3.942 -13.426 1.00 96.81 189 PHE A O 1
ATOM 1495 N N . LEU A 1 190 ? 6.011 -6.106 -13.448 1.00 97.25 190 LEU A N 1
ATOM 1496 C CA . LEU A 1 190 ? 6.826 -6.023 -12.239 1.00 97.25 190 LEU A CA 1
ATOM 1497 C C . LEU A 1 190 ? 8.020 -5.090 -12.458 1.00 97.25 190 LEU A C 1
ATOM 1499 O O . LEU A 1 190 ? 8.216 -4.147 -11.693 1.00 97.25 190 LEU A O 1
ATOM 1503 N N . GLN A 1 191 ? 8.788 -5.311 -13.524 1.00 97.62 191 GLN A N 1
ATOM 1504 C CA . GLN A 1 191 ? 9.970 -4.511 -13.839 1.00 97.62 191 GLN A CA 1
ATOM 1505 C C . GLN A 1 191 ? 9.628 -3.021 -13.995 1.00 97.62 191 GLN A C 1
ATOM 1507 O O . GLN A 1 191 ? 10.297 -2.169 -13.409 1.00 97.62 191 GLN A O 1
ATOM 1512 N N . ALA A 1 192 ? 8.557 -2.697 -14.727 1.00 97.62 192 ALA A N 1
ATOM 1513 C CA . ALA A 1 192 ? 8.091 -1.324 -14.911 1.00 97.62 192 ALA A CA 1
ATOM 1514 C C . ALA A 1 192 ? 7.695 -0.657 -13.588 1.00 97.62 192 ALA A C 1
ATOM 1516 O O . ALA A 1 192 ? 8.028 0.508 -13.364 1.00 97.62 192 ALA A O 1
ATOM 1517 N N . LEU A 1 193 ? 7.021 -1.388 -12.697 1.00 98.06 193 LEU A N 1
ATOM 1518 C CA . LEU A 1 193 ? 6.650 -0.879 -11.380 1.00 98.06 193 LEU A CA 1
ATOM 1519 C C . LEU A 1 193 ? 7.888 -0.596 -10.522 1.00 98.06 193 LEU A C 1
ATOM 1521 O O . LEU A 1 193 ? 7.991 0.489 -9.953 1.00 98.06 193 LEU A O 1
ATOM 1525 N N . LEU A 1 194 ? 8.852 -1.522 -10.476 1.00 97.88 194 LEU A N 1
ATOM 1526 C CA . LEU A 1 194 ? 10.095 -1.347 -9.717 1.00 97.88 194 LEU A CA 1
ATOM 1527 C C . LEU A 1 194 ? 10.945 -0.190 -10.255 1.00 97.88 194 LEU A C 1
ATOM 1529 O O . LEU A 1 194 ? 11.470 0.597 -9.473 1.00 97.88 194 LEU A O 1
ATOM 1533 N N . LEU A 1 195 ? 11.027 -0.023 -11.577 1.00 97.81 195 LEU A N 1
ATOM 1534 C CA . LEU A 1 195 ? 11.647 1.152 -12.199 1.00 97.81 195 LEU A CA 1
ATOM 1535 C C . LEU A 1 195 ? 10.905 2.452 -11.841 1.00 97.81 195 LEU A C 1
ATOM 1537 O O . LEU A 1 195 ? 11.535 3.488 -11.633 1.00 97.81 195 LEU A O 1
ATOM 1541 N N . GLY A 1 196 ? 9.577 2.400 -11.708 1.00 97.06 196 GLY A N 1
ATOM 1542 C CA . GLY A 1 196 ? 8.771 3.499 -11.175 1.00 97.06 196 GLY A CA 1
ATOM 1543 C C . GLY A 1 196 ? 9.129 3.856 -9.727 1.00 97.06 196 GLY A C 1
ATOM 1544 O O . GLY A 1 196 ? 9.258 5.040 -9.409 1.00 97.06 196 GLY A O 1
ATOM 1545 N N . LEU A 1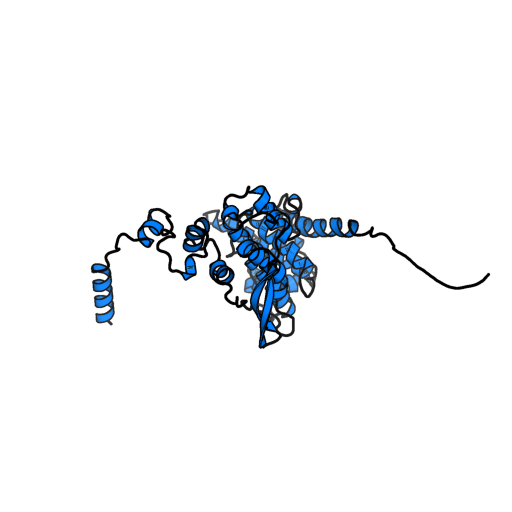 197 ? 9.366 2.855 -8.871 1.00 97.25 197 LEU A N 1
ATOM 1546 C CA . LEU A 1 197 ? 9.837 3.062 -7.495 1.00 97.25 197 LEU A CA 1
ATOM 1547 C C . LEU A 1 197 ? 11.241 3.683 -7.462 1.00 97.25 197 LEU A C 1
ATOM 1549 O O . LEU A 1 197 ? 11.470 4.621 -6.700 1.00 97.25 197 LEU A O 1
ATOM 1553 N N . VAL A 1 198 ? 12.157 3.223 -8.323 1.00 96.75 198 VAL A N 1
ATOM 1554 C CA . VAL A 1 198 ? 13.500 3.814 -8.483 1.00 96.75 198 VAL A CA 1
ATOM 1555 C C . VAL A 1 198 ? 13.404 5.277 -8.915 1.00 96.75 198 VAL A C 1
ATOM 1557 O O . VAL A 1 198 ? 14.018 6.145 -8.298 1.00 96.75 198 VAL A O 1
ATOM 1560 N N . TYR A 1 199 ? 12.575 5.585 -9.917 1.00 95.62 199 TYR A N 1
ATOM 1561 C CA . TYR A 1 199 ? 12.313 6.967 -10.330 1.00 95.62 199 TYR A CA 1
ATOM 1562 C C . TYR A 1 199 ? 11.795 7.827 -9.167 1.00 95.62 199 TYR A C 1
ATOM 1564 O O . TYR A 1 199 ? 12.223 8.972 -8.984 1.00 95.62 199 TYR A O 1
ATOM 1572 N N . GLY A 1 200 ? 10.874 7.275 -8.374 1.00 94.19 200 GLY A N 1
ATOM 1573 C CA . GLY A 1 200 ? 10.336 7.935 -7.192 1.00 94.19 200 GLY A CA 1
ATOM 1574 C C . GLY A 1 200 ? 11.408 8.238 -6.146 1.00 94.19 200 GLY A C 1
ATOM 1575 O O . GLY A 1 200 ? 11.453 9.347 -5.606 1.00 94.19 200 GLY A O 1
ATOM 1576 N N . GLU A 1 201 ? 12.306 7.284 -5.909 1.00 93.06 201 GLU A N 1
ATOM 1577 C CA . GLU A 1 201 ? 13.424 7.427 -4.980 1.00 93.06 201 GLU A CA 1
ATOM 1578 C C . GLU A 1 201 ? 14.426 8.493 -5.442 1.00 93.06 201 GLU A C 1
ATOM 1580 O O . GLU A 1 201 ? 14.797 9.362 -4.651 1.00 93.06 201 GLU A O 1
ATOM 1585 N N . LEU A 1 202 ? 14.771 8.523 -6.730 1.00 92.38 202 LEU A N 1
ATOM 1586 C CA . LEU A 1 202 ? 15.616 9.571 -7.314 1.00 92.38 202 LEU A CA 1
ATOM 1587 C C . LEU A 1 202 ? 14.992 10.968 -7.141 1.00 92.38 202 LEU A C 1
ATOM 1589 O O . LEU A 1 202 ? 15.665 11.930 -6.761 1.00 92.38 202 LEU A O 1
ATOM 1593 N N . CYS A 1 203 ? 13.676 11.087 -7.348 1.00 90.69 203 CYS A N 1
ATOM 1594 C CA . CYS A 1 203 ? 12.940 12.335 -7.121 1.00 90.69 203 CYS A CA 1
ATOM 1595 C C . CYS A 1 203 ? 12.944 12.761 -5.641 1.00 90.69 203 CYS A C 1
ATOM 1597 O O . CYS A 1 203 ? 13.028 13.957 -5.339 1.00 90.69 203 CYS A O 1
ATOM 1599 N N . ARG A 1 204 ? 12.857 11.801 -4.712 1.00 88.25 204 ARG A N 1
ATOM 1600 C CA . ARG A 1 204 ? 12.926 12.048 -3.265 1.00 88.25 204 ARG A CA 1
ATOM 1601 C C . ARG A 1 204 ? 14.312 12.547 -2.857 1.00 88.25 204 ARG A C 1
ATOM 1603 O O . ARG A 1 204 ? 14.403 13.576 -2.191 1.00 88.25 204 ARG A O 1
ATOM 1610 N N . GLN A 1 205 ? 15.371 11.861 -3.288 1.00 87.50 205 GLN A N 1
ATOM 1611 C CA . GLN A 1 205 ? 16.760 12.207 -2.970 1.00 87.50 205 GLN A CA 1
ATOM 1612 C C . GLN A 1 205 ? 17.120 13.614 -3.456 1.00 87.50 205 GLN A C 1
ATO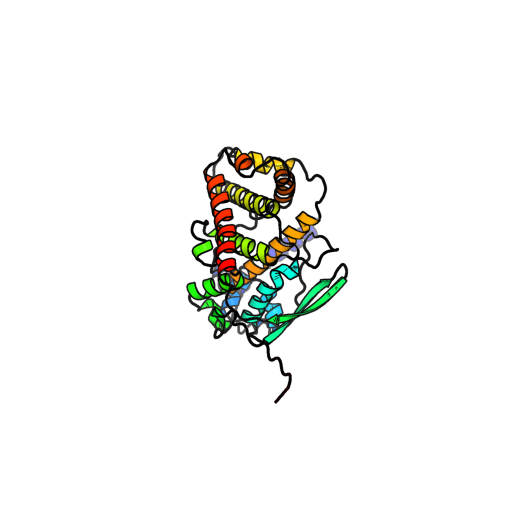M 1614 O O . GLN A 1 205 ? 17.642 14.413 -2.677 1.00 87.50 205 GLN A O 1
ATOM 1619 N N . ARG A 1 206 ? 16.724 13.964 -4.688 1.00 84.94 206 ARG A N 1
ATOM 1620 C CA . ARG A 1 206 ? 16.921 15.311 -5.243 1.00 84.94 206 ARG A CA 1
ATOM 1621 C C . ARG A 1 206 ? 16.249 16.400 -4.405 1.00 84.94 206 ARG A C 1
ATOM 1623 O O . ARG A 1 206 ? 16.817 17.466 -4.216 1.00 84.94 206 ARG A O 1
ATOM 1630 N N . LYS A 1 207 ? 15.042 16.154 -3.879 1.00 81.00 207 LYS A N 1
ATOM 1631 C CA . LYS A 1 207 ? 14.355 17.117 -2.998 1.00 81.00 207 LYS A CA 1
ATOM 1632 C C . LYS A 1 207 ? 15.035 17.277 -1.639 1.00 81.00 207 LYS A C 1
ATOM 1634 O O . LYS A 1 207 ? 15.010 18.371 -1.079 1.00 81.00 207 LYS A O 1
ATOM 1639 N N . SER A 1 208 ? 15.588 16.197 -1.091 1.00 76.31 208 SER A N 1
ATOM 1640 C CA . SER A 1 208 ? 16.302 16.224 0.191 1.00 76.31 208 SER A CA 1
ATOM 1641 C C . SER A 1 208 ? 17.647 16.946 0.086 1.00 76.31 208 SER A C 1
ATOM 1643 O O . SER A 1 208 ? 18.058 17.620 1.028 1.00 76.31 208 SER A O 1
ATOM 1645 N N . GLN A 1 209 ? 18.306 16.860 -1.068 1.00 72.62 209 GLN A N 1
ATOM 1646 C CA . GLN A 1 209 ? 19.532 17.587 -1.376 1.00 72.62 209 GLN A CA 1
ATOM 1647 C C . GLN A 1 209 ? 19.176 19.003 -1.859 1.00 72.62 209 GLN A C 1
ATOM 1649 O O . GLN A 1 209 ? 19.079 19.266 -3.053 1.00 72.62 209 GLN A O 1
ATOM 1654 N N . ARG A 1 210 ? 18.923 19.931 -0.923 1.00 54.41 210 ARG A N 1
ATOM 1655 C CA . ARG A 1 210 ? 18.708 21.359 -1.230 1.00 54.41 210 ARG A CA 1
ATOM 1656 C C . ARG A 1 210 ? 19.933 21.933 -1.967 1.00 54.41 210 ARG A C 1
ATOM 1658 O O . ARG A 1 210 ? 20.889 22.353 -1.325 1.00 54.41 210 ARG A O 1
ATOM 1665 N N . GLY A 1 211 ? 19.894 21.966 -3.298 1.00 58.34 211 GLY A N 1
ATOM 1666 C CA . GLY A 1 211 ? 20.930 22.553 -4.151 1.00 58.34 211 GLY A CA 1
ATOM 1667 C C . GLY A 1 211 ? 20.612 22.426 -5.646 1.00 58.34 211 GLY A C 1
ATOM 1668 O O . GLY A 1 211 ? 19.785 21.607 -6.044 1.00 58.34 211 GLY A O 1
ATOM 1669 N N . PHE A 1 212 ? 21.277 23.238 -6.474 1.00 57.34 212 PHE A N 1
ATOM 1670 C CA . PHE A 1 212 ? 21.249 23.173 -7.945 1.00 57.34 212 PHE A CA 1
ATOM 1671 C C . PHE A 1 212 ? 22.074 21.983 -8.469 1.00 57.34 212 PHE A C 1
ATOM 1673 O O . PHE A 1 212 ? 22.991 22.164 -9.263 1.00 57.34 212 PHE A O 1
ATOM 1680 N N . ILE A 1 213 ? 21.813 20.767 -7.987 1.00 64.69 213 ILE A N 1
ATOM 1681 C CA . ILE A 1 213 ? 22.450 19.579 -8.563 1.00 64.69 213 ILE A CA 1
ATOM 1682 C C . ILE A 1 213 ? 21.757 19.290 -9.899 1.00 64.69 213 ILE A C 1
ATOM 1684 O O . ILE A 1 213 ? 20.518 19.234 -9.966 1.00 64.69 213 ILE A O 1
ATOM 1688 N N . GLU A 1 214 ? 22.564 19.164 -10.954 1.00 72.62 214 GLU A N 1
ATOM 1689 C CA . GLU A 1 214 ? 22.109 18.756 -12.282 1.00 72.62 214 GLU A CA 1
ATOM 1690 C C . GLU A 1 214 ? 21.354 17.427 -12.204 1.00 72.62 214 GLU A C 1
ATOM 1692 O O . GLU A 1 214 ? 21.586 16.586 -11.331 1.00 72.62 214 GLU A O 1
ATOM 1697 N N . GLU A 1 215 ? 20.366 17.266 -13.076 1.00 81.12 215 GLU A N 1
ATOM 1698 C CA . GLU A 1 215 ? 19.572 16.049 -13.087 1.00 81.12 215 GLU A CA 1
ATOM 1699 C C . GLU A 1 215 ? 20.443 14.880 -13.554 1.00 81.12 215 GLU A C 1
ATOM 1701 O O . GLU A 1 215 ? 21.037 14.926 -14.624 1.00 81.12 215 GLU A O 1
ATOM 1706 N N . GLY A 1 216 ? 20.548 13.832 -12.731 1.00 87.56 216 GLY A N 1
ATOM 1707 C CA . GLY A 1 216 ? 21.327 12.654 -13.101 1.00 87.56 216 GLY A CA 1
ATOM 1708 C C . GLY A 1 216 ? 20.759 11.980 -14.359 1.00 87.56 216 GLY A C 1
ATOM 1709 O O . GLY A 1 216 ? 19.536 11.962 -14.543 1.00 87.56 216 GLY A O 1
ATOM 1710 N N . PRO A 1 217 ? 21.609 11.356 -15.191 1.00 92.12 217 PRO A N 1
ATOM 1711 C CA . PRO A 1 217 ? 21.231 10.877 -16.524 1.00 92.12 217 PRO A CA 1
ATOM 1712 C C . PRO A 1 217 ? 20.103 9.832 -16.500 1.00 92.12 217 PRO A C 1
ATOM 1714 O O . PRO A 1 217 ? 19.218 9.837 -17.357 1.00 92.12 217 PRO A O 1
ATOM 1717 N N . VAL A 1 218 ? 20.056 8.974 -15.473 1.00 93.81 218 VAL A N 1
ATOM 1718 C CA . VAL A 1 218 ? 18.958 8.008 -15.279 1.00 93.81 218 VAL A CA 1
ATOM 1719 C C . VAL A 1 218 ? 17.630 8.713 -14.987 1.00 93.81 218 VAL A C 1
ATOM 1721 O O . VAL A 1 218 ? 16.594 8.340 -15.544 1.00 93.81 218 VAL A O 1
ATOM 1724 N N . LEU A 1 219 ? 17.641 9.754 -14.149 1.00 93.56 219 LEU A N 1
ATOM 1725 C CA . LEU A 1 219 ? 16.431 10.504 -13.819 1.00 93.56 219 LEU A CA 1
ATOM 1726 C C . LEU A 1 219 ? 15.908 11.267 -15.045 1.00 93.56 219 LEU A C 1
ATOM 1728 O O . LEU A 1 219 ? 14.706 11.205 -15.314 1.00 93.56 219 LEU A O 1
ATOM 1732 N N . GLU A 1 220 ? 16.798 11.890 -15.825 1.00 93.12 220 GLU A N 1
ATOM 1733 C CA . GLU A 1 220 ? 16.446 12.545 -17.091 1.00 93.12 220 GLU A CA 1
ATOM 1734 C C . GLU A 1 220 ? 15.846 11.557 -18.093 1.00 93.12 220 GLU A C 1
ATOM 1736 O O . GLU A 1 220 ? 14.788 11.814 -18.672 1.00 93.12 220 GLU A O 1
ATOM 1741 N N . ARG A 1 221 ? 16.474 10.388 -18.259 1.00 94.00 221 ARG A N 1
ATOM 1742 C CA . ARG A 1 221 ? 16.018 9.327 -19.166 1.00 94.00 221 ARG A CA 1
ATOM 1743 C C . ARG A 1 221 ? 14.611 8.852 -18.813 1.00 94.00 221 ARG A C 1
ATOM 1745 O O . ARG A 1 221 ? 13.742 8.807 -19.687 1.00 94.00 221 ARG A O 1
ATOM 1752 N N . LEU A 1 222 ? 14.361 8.543 -17.538 1.00 93.88 222 LEU A N 1
ATOM 1753 C CA . LEU A 1 222 ? 13.044 8.115 -17.059 1.00 93.88 222 LEU A CA 1
ATOM 1754 C C . LEU A 1 222 ? 12.012 9.253 -17.144 1.00 93.88 222 LEU A C 1
ATOM 1756 O O . LEU A 1 222 ? 10.872 9.015 -17.544 1.00 93.88 222 LEU A O 1
ATOM 1760 N N . ARG A 1 223 ? 12.397 10.507 -16.862 1.00 92.94 223 ARG A N 1
ATOM 1761 C CA . ARG A 1 223 ? 11.518 11.674 -17.058 1.00 92.94 223 ARG A CA 1
ATOM 1762 C C . ARG A 1 223 ? 11.161 11.874 -18.531 1.00 92.94 223 ARG A C 1
ATOM 1764 O O . ARG A 1 223 ? 10.009 12.184 -18.837 1.00 92.94 223 ARG A O 1
ATOM 1771 N N . GLY A 1 224 ? 12.105 11.654 -19.442 1.00 91.75 224 GLY A N 1
ATOM 1772 C CA . GLY A 1 224 ? 11.888 11.740 -20.884 1.00 91.75 224 GLY A CA 1
ATOM 1773 C C . GLY A 1 224 ? 10.806 10.777 -21.381 1.00 91.75 224 GLY A C 1
ATOM 1774 O O . GLY A 1 224 ? 10.056 11.119 -22.294 1.00 91.75 224 GLY A O 1
ATOM 1775 N N . LEU A 1 225 ? 10.647 9.610 -20.742 1.00 90.19 225 LEU A N 1
ATOM 1776 C CA . LEU A 1 225 ? 9.555 8.678 -21.056 1.00 90.19 225 LEU A CA 1
ATOM 1777 C C . LEU A 1 225 ? 8.177 9.262 -20.723 1.00 90.19 225 LEU A C 1
ATOM 1779 O O . LEU A 1 225 ? 7.223 9.020 -21.453 1.00 90.19 225 LEU A O 1
ATOM 1783 N N . ILE A 1 226 ? 8.068 10.077 -19.672 1.00 87.81 226 ILE A N 1
ATOM 1784 C CA . ILE A 1 226 ? 6.808 10.731 -19.289 1.00 87.81 226 ILE A CA 1
ATOM 1785 C C . ILE A 1 226 ? 6.395 11.769 -20.341 1.00 87.81 226 ILE A C 1
ATOM 1787 O O . ILE A 1 226 ? 5.224 11.855 -20.707 1.00 87.81 226 ILE A O 1
ATOM 1791 N N . GLN A 1 227 ? 7.356 12.559 -20.829 1.00 81.31 227 GLN A N 1
ATOM 1792 C CA . GLN A 1 227 ? 7.106 13.697 -21.723 1.00 81.31 227 GLN A CA 1
ATOM 1793 C C . GLN A 1 227 ? 6.734 13.289 -23.153 1.00 81.31 227 GLN A C 1
ATOM 1795 O O . GLN A 1 227 ? 6.075 14.052 -23.852 1.00 81.31 227 GLN A O 1
ATOM 1800 N N . ARG A 1 228 ? 7.110 12.080 -23.586 1.00 75.06 228 ARG A N 1
ATOM 1801 C CA . ARG A 1 228 ? 6.800 11.560 -24.930 1.00 75.06 228 ARG A CA 1
ATOM 1802 C C . ARG A 1 228 ? 5.305 11.296 -25.166 1.00 75.06 228 ARG A C 1
ATOM 1804 O O . ARG A 1 228 ? 4.917 11.081 -26.310 1.00 75.06 228 ARG A O 1
ATOM 1811 N N . GLY A 1 229 ? 4.480 11.365 -24.116 1.00 61.03 229 GLY A N 1
ATOM 1812 C CA . GLY A 1 229 ? 3.034 11.155 -24.182 1.00 61.03 229 GLY A CA 1
ATOM 1813 C C . GLY A 1 229 ? 2.663 9.681 -24.362 1.00 61.03 229 GLY A C 1
ATOM 1814 O O . GLY A 1 229 ? 3.388 8.902 -24.979 1.00 61.03 229 GLY A O 1
ATOM 1815 N N . ALA A 1 230 ? 1.526 9.266 -23.798 1.00 60.75 230 ALA A N 1
ATOM 1816 C CA . ALA A 1 230 ? 1.077 7.886 -23.931 1.00 60.75 230 ALA A CA 1
ATOM 1817 C C . ALA A 1 230 ? 0.538 7.608 -25.342 1.00 60.75 230 ALA A C 1
ATOM 1819 O O . ALA A 1 230 ? -0.411 8.249 -25.792 1.00 60.75 230 ALA A O 1
ATOM 1820 N N . ARG A 1 231 ? 1.107 6.609 -26.026 1.00 65.75 231 ARG A N 1
ATOM 1821 C CA . ARG A 1 231 ? 0.509 6.003 -27.223 1.00 65.75 231 ARG A CA 1
ATOM 1822 C C . ARG A 1 231 ? -0.696 5.157 -26.796 1.00 65.75 231 ARG A C 1
ATOM 1824 O O . ARG A 1 231 ? -0.547 3.962 -26.589 1.00 65.75 231 ARG A O 1
ATOM 1831 N N . SER A 1 232 ? -1.867 5.781 -26.652 1.00 75.06 232 SER A N 1
ATOM 1832 C CA . SER A 1 232 ? -3.136 5.164 -26.205 1.00 75.06 232 SER A CA 1
ATOM 1833 C C . SER A 1 232 ? -3.106 4.513 -24.805 1.00 75.06 232 SER A C 1
ATOM 1835 O O . SER A 1 232 ? -2.050 4.195 -24.260 1.00 75.06 232 SER A O 1
ATOM 1837 N N . LEU A 1 233 ? -4.275 4.374 -24.171 1.00 85.00 233 LEU A N 1
ATOM 1838 C CA . LEU A 1 233 ? -4.404 3.717 -22.867 1.00 85.00 233 LEU A CA 1
ATOM 1839 C C . LEU A 1 233 ? -4.424 2.195 -23.062 1.00 85.00 233 LEU A C 1
ATOM 1841 O O . LEU A 1 233 ? -5.397 1.655 -23.578 1.00 85.00 233 LEU A O 1
ATOM 1845 N N . ASP A 1 234 ? -3.369 1.508 -22.622 1.00 91.06 234 ASP A N 1
ATOM 1846 C CA . ASP A 1 234 ? -3.382 0.045 -22.493 1.00 91.06 234 ASP A CA 1
ATOM 1847 C C . ASP A 1 234 ? -4.243 -0.334 -21.274 1.00 91.06 234 ASP A C 1
ATOM 1849 O O . ASP A 1 234 ? -3.845 -0.112 -20.125 1.00 91.06 234 ASP A O 1
ATOM 1853 N N . LEU A 1 235 ? -5.443 -0.864 -21.533 1.00 92.69 235 LEU A N 1
ATOM 1854 C CA . LEU A 1 235 ? -6.407 -1.248 -20.497 1.00 92.69 235 LEU A CA 1
ATOM 1855 C C . LEU A 1 235 ? -5.881 -2.361 -19.586 1.00 92.69 235 LEU A C 1
ATOM 1857 O O . LEU A 1 235 ? -6.154 -2.328 -18.387 1.00 92.69 235 LEU A O 1
ATOM 1861 N N . ALA A 1 236 ? -5.080 -3.295 -20.108 1.00 93.38 236 ALA A N 1
ATOM 1862 C CA . ALA A 1 236 ? -4.502 -4.364 -19.300 1.00 93.38 236 ALA A CA 1
ATOM 1863 C C . ALA A 1 236 ? -3.487 -3.797 -18.300 1.00 93.38 236 ALA A C 1
ATOM 1865 O O . ALA A 1 236 ? -3.479 -4.182 -17.130 1.00 93.38 236 ALA A O 1
ATOM 1866 N N . VAL A 1 237 ? -2.674 -2.828 -18.732 1.00 94.50 237 VAL A N 1
ATOM 1867 C CA . VAL A 1 237 ? -1.729 -2.127 -17.849 1.00 94.50 237 VAL A CA 1
ATOM 1868 C C . VAL A 1 237 ? -2.461 -1.289 -16.802 1.00 94.50 237 VAL A C 1
ATOM 1870 O O . VAL A 1 237 ? -2.123 -1.361 -15.618 1.00 94.50 237 VAL A O 1
ATOM 1873 N N . ALA A 1 238 ? -3.501 -0.555 -17.209 1.00 94.75 238 ALA A N 1
ATOM 1874 C CA . ALA A 1 238 ? -4.323 0.229 -16.289 1.00 94.75 238 ALA A CA 1
ATOM 1875 C C . ALA A 1 238 ? -4.978 -0.667 -15.226 1.00 94.75 238 ALA A C 1
ATOM 1877 O O . ALA A 1 238 ? -4.893 -0.382 -14.033 1.00 94.75 238 ALA A O 1
ATOM 1878 N N . HIS A 1 239 ? -5.560 -1.792 -15.646 1.00 96.00 239 HIS A N 1
ATOM 1879 C CA . HIS A 1 239 ? -6.228 -2.737 -14.757 1.00 96.00 239 HIS A CA 1
ATOM 1880 C C . HIS A 1 239 ? -5.265 -3.487 -13.824 1.00 96.00 239 HIS A C 1
ATOM 1882 O O . HIS A 1 239 ? -5.570 -3.725 -12.657 1.00 96.00 239 HIS A O 1
ATOM 1888 N N . ALA A 1 240 ? -4.073 -3.860 -14.284 1.00 96.75 240 ALA A N 1
ATOM 1889 C CA . ALA A 1 240 ? -3.099 -4.496 -13.402 1.00 96.75 240 ALA A CA 1
ATOM 1890 C C . ALA A 1 240 ? -2.616 -3.523 -12.315 1.00 96.75 240 ALA A C 1
ATOM 1892 O O . ALA A 1 240 ? -2.531 -3.885 -11.139 1.00 96.75 240 ALA A O 1
ATOM 1893 N N . TYR A 1 241 ? -2.348 -2.266 -12.676 1.00 96.75 241 TYR A N 1
ATOM 1894 C CA . TYR A 1 241 ? -1.922 -1.269 -11.700 1.00 96.75 241 TYR A CA 1
ATOM 1895 C C . TYR A 1 241 ? -3.064 -0.676 -10.876 1.00 96.75 241 TYR A C 1
ATOM 1897 O O . TYR A 1 241 ? -2.784 -0.146 -9.802 1.00 96.75 241 TYR A O 1
ATOM 1905 N N . SER A 1 242 ? -4.329 -0.770 -11.295 1.00 96.56 242 SER A N 1
ATOM 1906 C CA . SER A 1 242 ? -5.469 -0.449 -10.425 1.00 96.56 242 SER A CA 1
ATOM 1907 C C . SER A 1 242 ? -5.507 -1.392 -9.221 1.00 96.56 242 SER A C 1
ATOM 1909 O O . SER A 1 242 ? -5.639 -0.932 -8.086 1.00 96.56 242 SER A O 1
ATOM 1911 N N . GLN A 1 243 ? -5.273 -2.689 -9.456 1.00 97.50 243 GLN A N 1
ATOM 1912 C CA . GLN A 1 243 ? -5.159 -3.703 -8.408 1.00 97.50 243 GLN A CA 1
ATOM 1913 C C . GLN A 1 243 ? -4.002 -3.387 -7.455 1.00 97.50 243 GLN A C 1
ATOM 1915 O O . GLN A 1 243 ? -4.207 -3.330 -6.244 1.00 97.50 243 GLN A O 1
ATOM 1920 N N . TRP A 1 244 ? -2.800 -3.110 -7.981 1.00 97.81 244 TRP A N 1
ATOM 1921 C CA . TRP A 1 244 ? -1.649 -2.759 -7.139 1.00 97.81 244 TRP A CA 1
ATOM 1922 C C . TRP A 1 244 ? -1.896 -1.488 -6.318 1.00 97.81 244 TRP A C 1
ATOM 1924 O O . TRP A 1 244 ? -1.647 -1.476 -5.114 1.00 97.81 244 TRP A O 1
ATOM 1934 N N . GLN A 1 245 ? -2.427 -0.428 -6.940 1.00 97.12 245 GLN A N 1
ATOM 1935 C CA . GLN A 1 245 ? -2.753 0.824 -6.248 1.00 97.12 245 GLN A CA 1
ATOM 1936 C C . GLN A 1 245 ? -3.754 0.590 -5.120 1.00 97.12 245 GLN A C 1
ATOM 1938 O O . GLN A 1 245 ? -3.658 1.224 -4.067 1.00 97.12 245 GLN A O 1
ATOM 1943 N N . ARG A 1 246 ? -4.694 -0.342 -5.308 1.00 96.94 246 ARG A N 1
ATOM 1944 C CA . ARG A 1 246 ? -5.651 -0.669 -4.265 1.00 96.94 246 ARG A CA 1
ATOM 1945 C C . ARG A 1 246 ? -5.050 -1.503 -3.135 1.00 96.94 246 ARG A C 1
ATOM 1947 O O . ARG A 1 246 ? -5.294 -1.177 -1.974 1.00 96.94 246 ARG A O 1
ATOM 1954 N N . CYS A 1 247 ? -4.202 -2.485 -3.440 1.00 98.00 247 CYS A N 1
ATOM 1955 C CA . CYS A 1 247 ? -3.396 -3.176 -2.427 1.00 98.00 247 CYS A CA 1
ATOM 1956 C C . CYS A 1 247 ? -2.531 -2.192 -1.634 1.00 98.00 247 CYS A C 1
ATOM 1958 O O . CYS A 1 247 ? -2.441 -2.299 -0.416 1.00 98.00 247 CYS A O 1
ATOM 1960 N N . MET A 1 248 ? -1.945 -1.200 -2.308 1.00 97.88 248 MET A N 1
ATOM 1961 C CA . MET A 1 248 ? -1.154 -0.153 -1.671 1.00 97.88 248 MET A CA 1
ATOM 1962 C C . MET A 1 248 ? -2.001 0.707 -0.733 1.00 97.88 248 MET A C 1
ATOM 1964 O O . MET A 1 248 ? -1.575 0.983 0.384 1.00 97.88 248 MET A O 1
ATOM 1968 N N . ARG A 1 249 ? -3.206 1.109 -1.155 1.00 96.88 249 ARG A N 1
ATOM 1969 C CA . ARG A 1 249 ? -4.117 1.891 -0.313 1.00 96.88 249 ARG A CA 1
ATOM 1970 C C . ARG A 1 249 ? -4.537 1.124 0.938 1.00 96.88 249 ARG A C 1
ATOM 1972 O O . ARG A 1 249 ? -4.369 1.641 2.035 1.00 96.88 249 ARG A O 1
ATOM 1979 N N . ASP A 1 250 ? -5.034 -0.097 0.773 1.00 97.94 250 ASP A N 1
ATOM 1980 C CA . ASP A 1 250 ? -5.514 -0.901 1.903 1.00 97.94 250 ASP A CA 1
ATOM 1981 C C . ASP A 1 250 ? -4.343 -1.346 2.804 1.00 97.94 250 ASP A C 1
ATOM 1983 O O . ASP A 1 250 ? -4.496 -1.454 4.019 1.00 97.94 250 ASP A O 1
ATOM 1987 N N . GLY A 1 251 ? -3.145 -1.531 2.235 1.00 98.25 251 GLY A N 1
ATOM 1988 C CA . GLY A 1 251 ? -1.912 -1.765 2.985 1.00 98.25 251 GLY A CA 1
ATOM 1989 C C . GLY A 1 251 ? -1.473 -0.557 3.819 1.00 98.25 251 GLY A C 1
ATOM 1990 O O . GLY A 1 251 ? -1.025 -0.733 4.946 1.00 98.25 251 GLY A O 1
ATOM 1991 N N . LEU A 1 252 ? -1.633 0.674 3.320 1.00 97.81 252 LEU A N 1
ATOM 1992 C CA . LEU A 1 252 ? -1.404 1.884 4.123 1.00 97.81 252 LEU A CA 1
ATOM 1993 C C . LEU A 1 252 ? -2.416 1.988 5.262 1.00 97.81 252 LEU A C 1
ATOM 1995 O O . LEU A 1 252 ? -2.015 2.209 6.400 1.00 97.81 252 LEU A O 1
ATOM 1999 N N . ASP A 1 253 ? -3.699 1.757 4.977 1.00 97.50 253 ASP A N 1
ATOM 2000 C CA . ASP A 1 253 ? -4.754 1.792 5.993 1.00 97.50 253 ASP A CA 1
ATOM 2001 C C . ASP A 1 253 ? -4.472 0.763 7.114 1.00 97.50 253 ASP A C 1
ATOM 2003 O O . ASP A 1 253 ? -4.579 1.089 8.299 1.00 97.50 253 ASP A O 1
ATOM 2007 N N . LEU A 1 254 ? -4.014 -0.447 6.761 1.00 98.19 254 LEU A N 1
ATOM 2008 C CA . LEU A 1 254 ? -3.563 -1.458 7.724 1.00 98.19 254 LEU A CA 1
ATOM 2009 C C . LEU A 1 254 ? -2.315 -1.013 8.506 1.00 98.19 254 LEU A C 1
ATOM 2011 O O . LEU A 1 254 ? -2.267 -1.170 9.725 1.00 98.19 254 LEU A O 1
ATOM 2015 N N . ASN A 1 255 ? -1.306 -0.453 7.831 1.00 98.06 255 ASN A N 1
ATOM 2016 C CA . ASN A 1 255 ? -0.082 0.035 8.476 1.00 98.06 255 ASN A CA 1
ATOM 2017 C C . ASN A 1 255 ? -0.393 1.136 9.503 1.00 98.06 255 ASN A C 1
ATOM 2019 O O . ASN A 1 255 ? 0.149 1.126 10.606 1.00 98.06 255 ASN A O 1
ATOM 2023 N N . GLN A 1 256 ? -1.298 2.054 9.166 1.00 97.56 256 GLN A N 1
ATOM 2024 C CA . GLN A 1 256 ? -1.758 3.127 10.049 1.00 97.56 256 GLN A CA 1
ATOM 2025 C C . GLN A 1 256 ? -2.534 2.582 11.251 1.00 97.56 256 GLN A C 1
ATOM 2027 O O . GLN A 1 256 ? -2.252 2.968 12.387 1.00 97.56 256 GLN A O 1
ATOM 2032 N N . LEU A 1 257 ? -3.458 1.639 11.024 1.00 96.69 257 LEU A N 1
ATOM 2033 C CA . LEU A 1 257 ? -4.209 0.976 12.094 1.00 96.69 257 LEU A CA 1
ATOM 2034 C C . LEU A 1 257 ? -3.285 0.242 13.074 1.00 96.69 257 LEU A C 1
ATOM 2036 O O . LEU A 1 257 ? -3.480 0.317 14.283 1.00 96.69 257 LEU A O 1
ATOM 2040 N N . LEU A 1 258 ? -2.236 -0.400 12.563 1.00 96.62 258 LEU A N 1
ATOM 2041 C CA . LEU A 1 258 ? -1.209 -1.072 13.361 1.00 96.62 258 LEU A CA 1
ATOM 2042 C C . LEU A 1 258 ? -0.158 -0.107 13.934 1.00 96.62 258 LEU A C 1
ATOM 2044 O O . LEU A 1 258 ? 0.896 -0.548 14.392 1.00 96.62 258 LEU A O 1
ATOM 2048 N N . CYS A 1 259 ? -0.408 1.203 13.925 1.00 96.19 259 CYS A N 1
ATOM 2049 C CA . CYS A 1 259 ? 0.475 2.242 14.459 1.00 96.19 259 CYS A CA 1
ATOM 2050 C C . CYS A 1 259 ? 1.883 2.257 13.822 1.00 96.19 259 CYS A C 1
ATOM 2052 O O . CYS A 1 259 ? 2.892 2.365 14.527 1.00 96.19 259 CYS A O 1
ATOM 2054 N N . PHE A 1 260 ? 1.953 2.159 12.494 1.00 97.06 260 PHE A N 1
ATOM 2055 C CA . PHE A 1 260 ? 3.165 2.304 11.675 1.00 97.06 260 PHE A CA 1
ATOM 2056 C C . PHE A 1 260 ? 4.280 1.285 11.976 1.00 97.06 260 PHE A C 1
ATOM 2058 O O . PHE A 1 260 ? 5.404 1.681 12.305 1.00 97.06 260 PHE A O 1
ATOM 2065 N N . PRO A 1 261 ? 4.025 -0.035 11.870 1.00 97.06 261 PRO A N 1
ATOM 2066 C CA . PRO A 1 261 ? 5.087 -1.031 11.982 1.00 97.06 261 PRO A CA 1
ATOM 2067 C C . PRO A 1 261 ? 6.142 -0.892 10.873 1.00 97.06 261 PRO A C 1
ATOM 2069 O O . PRO A 1 261 ? 7.302 -1.237 11.089 1.00 97.06 261 PRO A O 1
ATOM 2072 N N . LEU A 1 262 ? 5.777 -0.345 9.707 1.00 97.38 262 LEU A N 1
ATOM 2073 C CA . LEU A 1 262 ? 6.720 0.079 8.675 1.00 97.38 262 LEU A CA 1
ATOM 2074 C C . LEU A 1 262 ? 6.605 1.590 8.407 1.00 97.38 262 LEU A C 1
ATOM 2076 O O . LEU A 1 262 ? 5.506 2.149 8.482 1.00 97.38 262 LEU A O 1
ATOM 2080 N N . PRO A 1 263 ? 7.715 2.267 8.046 1.00 96.50 263 PRO A N 1
ATOM 2081 C CA . PRO A 1 263 ? 7.665 3.655 7.605 1.00 96.50 263 PRO A CA 1
ATOM 2082 C C . PRO A 1 263 ? 6.819 3.800 6.339 1.00 96.50 263 PRO A C 1
ATOM 2084 O O . PRO A 1 263 ? 6.959 3.015 5.397 1.00 96.50 263 PRO A O 1
ATOM 2087 N N . GLU A 1 264 ? 5.979 4.832 6.289 1.00 94.50 264 GLU A N 1
ATOM 2088 C CA . GLU A 1 264 ? 5.230 5.126 5.073 1.00 94.50 264 GLU A CA 1
ATOM 2089 C C . GLU A 1 264 ? 6.140 5.687 3.971 1.00 94.50 264 GLU A C 1
ATOM 2091 O O . GLU A 1 264 ? 7.019 6.516 4.235 1.00 94.50 264 GLU A O 1
ATOM 2096 N N . PRO A 1 265 ? 5.928 5.275 2.712 1.00 92.19 265 PRO A N 1
ATOM 2097 C CA . PRO A 1 265 ? 6.611 5.874 1.579 1.00 92.19 265 PRO A CA 1
ATOM 2098 C C . PRO A 1 265 ? 6.064 7.269 1.267 1.00 92.19 265 PRO A C 1
ATOM 2100 O O . PRO A 1 265 ? 4.908 7.601 1.524 1.00 92.19 265 PRO A O 1
ATOM 2103 N N . GLN A 1 266 ? 6.863 8.068 0.560 1.00 88.50 266 GLN A N 1
ATOM 2104 C CA . GLN A 1 266 ? 6.387 9.331 0.002 1.00 88.50 266 GLN A CA 1
ATOM 2105 C C . GLN A 1 266 ? 5.446 9.081 -1.192 1.00 88.50 266 GLN A C 1
ATOM 2107 O O . GLN A 1 266 ? 5.891 8.966 -2.337 1.00 88.50 266 GLN A O 1
ATOM 2112 N N . ILE A 1 267 ? 4.132 9.078 -0.942 1.00 87.38 267 ILE A N 1
ATOM 2113 C CA . ILE A 1 267 ? 3.088 8.775 -1.945 1.00 87.38 267 ILE A CA 1
ATOM 2114 C C . ILE A 1 267 ? 3.199 9.640 -3.209 1.00 87.38 267 ILE A C 1
ATOM 2116 O O . ILE A 1 267 ? 3.004 9.149 -4.317 1.00 87.38 267 ILE A O 1
ATOM 2120 N N . ALA A 1 268 ? 3.595 10.910 -3.065 1.00 87.19 268 ALA A N 1
ATOM 2121 C CA . ALA A 1 268 ? 3.729 11.856 -4.180 1.00 87.19 268 ALA A CA 1
ATOM 2122 C C . ALA A 1 268 ? 4.695 11.404 -5.296 1.00 87.19 268 ALA A C 1
ATOM 2124 O O . ALA A 1 268 ? 4.605 11.913 -6.419 1.00 87.19 268 ALA A O 1
ATOM 2125 N N . TRP A 1 269 ? 5.619 10.490 -4.983 1.00 86.75 269 TRP A N 1
ATOM 2126 C CA . TRP A 1 269 ? 6.636 9.973 -5.901 1.00 86.75 269 TRP A CA 1
ATOM 2127 C C . TRP A 1 269 ? 6.541 8.471 -6.137 1.00 86.75 269 TRP A C 1
ATOM 2129 O O . TRP A 1 269 ? 7.194 7.973 -7.045 1.00 86.75 269 TRP A O 1
ATOM 2139 N N . LEU A 1 270 ? 5.730 7.770 -5.347 1.00 90.44 270 LEU A N 1
ATOM 2140 C CA . LEU A 1 270 ? 5.673 6.315 -5.339 1.00 90.44 270 LEU A CA 1
ATOM 2141 C C . LEU A 1 270 ? 5.160 5.735 -6.663 1.00 90.44 270 LEU A C 1
ATOM 2143 O O . LEU A 1 270 ? 5.647 4.706 -7.115 1.00 90.44 270 LEU A O 1
ATOM 2147 N N . TYR A 1 271 ? 4.178 6.391 -7.283 1.00 93.12 271 TYR A N 1
ATOM 2148 C CA . TYR A 1 271 ? 3.550 5.903 -8.504 1.00 93.12 271 TYR A CA 1
ATOM 2149 C C . TYR A 1 271 ? 3.358 7.021 -9.530 1.00 93.12 271 TYR A C 1
ATOM 2151 O O . TYR A 1 271 ? 2.882 8.121 -9.231 1.00 93.12 271 TYR A O 1
ATOM 2159 N N . ARG A 1 272 ? 3.727 6.723 -10.778 1.00 92.62 272 ARG A N 1
ATOM 2160 C CA . ARG A 1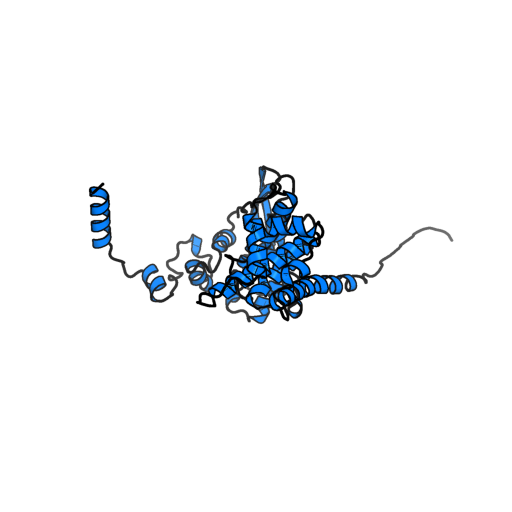 272 ? 3.541 7.589 -11.946 1.00 92.62 272 ARG A CA 1
ATOM 2161 C C . ARG A 1 272 ? 2.979 6.749 -13.089 1.00 92.62 272 ARG A C 1
ATOM 2163 O O . ARG A 1 272 ? 3.743 6.120 -13.813 1.00 92.62 272 ARG A O 1
ATOM 2170 N N . GLY A 1 273 ? 1.656 6.773 -13.260 1.00 91.88 273 GLY A N 1
ATOM 2171 C CA . GLY A 1 273 ? 0.941 5.976 -14.269 1.00 91.88 273 GLY A CA 1
ATOM 2172 C C . GLY A 1 273 ? 1.514 6.114 -15.681 1.00 91.88 273 GLY A C 1
ATOM 2173 O O . GLY A 1 273 ? 1.815 5.121 -16.334 1.00 91.88 273 GLY A O 1
ATOM 2174 N N . THR A 1 274 ? 1.771 7.345 -16.127 1.00 91.75 274 THR A N 1
ATOM 2175 C CA . THR A 1 274 ? 2.370 7.610 -17.446 1.00 91.75 274 THR A CA 1
ATOM 2176 C C . THR A 1 274 ? 3.732 6.942 -17.623 1.00 91.75 274 THR A C 1
ATOM 2178 O O . THR A 1 274 ? 3.989 6.367 -18.677 1.00 91.75 274 THR A O 1
ATOM 2181 N N . LEU A 1 275 ? 4.582 6.967 -16.592 1.00 94.06 275 LEU A N 1
ATOM 2182 C CA . LEU A 1 275 ? 5.893 6.325 -16.620 1.00 94.06 275 LEU A CA 1
ATOM 2183 C C . LEU A 1 275 ? 5.759 4.804 -16.712 1.00 94.06 275 LEU A C 1
ATOM 2185 O O . LEU A 1 275 ? 6.320 4.207 -17.625 1.00 94.06 275 LEU A O 1
ATOM 2189 N N . VAL A 1 276 ? 5.003 4.180 -15.804 1.00 94.25 276 VAL A N 1
ATOM 2190 C CA . VAL A 1 276 ? 4.893 2.712 -15.770 1.00 94.25 276 VAL A CA 1
ATOM 2191 C C . VAL A 1 276 ? 4.233 2.163 -17.036 1.00 94.25 276 VAL A C 1
ATOM 2193 O O . VAL A 1 276 ? 4.686 1.151 -17.557 1.00 94.25 276 VAL A O 1
ATOM 2196 N N . HIS A 1 277 ? 3.257 2.872 -17.616 1.00 93.38 277 HIS A N 1
ATOM 2197 C CA . HIS A 1 277 ? 2.676 2.501 -18.911 1.00 93.38 277 HIS A CA 1
ATOM 2198 C C . HIS A 1 277 ? 3.707 2.520 -20.043 1.00 93.38 277 HIS A C 1
ATOM 2200 O O . HIS A 1 277 ? 3.773 1.579 -20.834 1.00 93.38 277 HIS A O 1
ATOM 2206 N N . GLN A 1 278 ? 4.526 3.575 -20.127 1.00 93.31 278 GLN A N 1
ATOM 2207 C CA . GLN A 1 278 ? 5.581 3.636 -21.139 1.00 93.31 278 GLN A CA 1
ATOM 2208 C C . GLN A 1 278 ? 6.637 2.555 -20.920 1.00 93.31 278 GLN A C 1
ATOM 2210 O O . GLN A 1 278 ? 7.069 1.924 -21.882 1.00 93.31 278 GLN A O 1
ATOM 2215 N N . LEU A 1 279 ? 7.011 2.300 -19.666 1.00 94.94 279 LEU A N 1
ATOM 2216 C CA . LEU A 1 279 ? 7.978 1.266 -19.321 1.00 94.94 279 LEU A CA 1
ATOM 2217 C C . LEU A 1 279 ? 7.493 -0.127 -19.717 1.00 94.94 279 LEU A C 1
ATOM 2219 O O . LEU A 1 279 ? 8.260 -0.841 -20.350 1.00 94.94 279 LEU A O 1
ATOM 2223 N N . VAL A 1 280 ? 6.233 -0.494 -19.447 1.00 95.00 280 VAL A N 1
ATOM 2224 C CA . VAL A 1 280 ? 5.696 -1.795 -19.891 1.00 95.00 280 VAL A CA 1
ATOM 2225 C C . VAL A 1 280 ? 5.813 -1.944 -21.412 1.00 95.00 280 VAL A C 1
ATOM 2227 O O . VAL A 1 280 ? 6.261 -2.981 -21.897 1.00 95.00 280 VAL A O 1
ATOM 2230 N N . GLY A 1 281 ? 5.477 -0.899 -22.175 1.00 91.88 281 GLY A N 1
ATOM 2231 C CA . GLY A 1 281 ? 5.622 -0.911 -23.633 1.00 91.88 281 GLY A CA 1
ATOM 2232 C C . GLY A 1 281 ? 7.071 -1.093 -24.104 1.00 91.88 281 GLY A C 1
ATOM 2233 O O . GLY A 1 281 ? 7.317 -1.848 -25.040 1.00 91.88 281 GLY A O 1
ATOM 2234 N N . GLN A 1 282 ? 8.035 -0.438 -23.449 1.00 92.25 282 GLN A N 1
ATOM 2235 C CA . GLN A 1 282 ? 9.463 -0.564 -23.773 1.00 92.25 282 GLN A CA 1
ATOM 2236 C C . GLN A 1 282 ? 10.026 -1.945 -23.399 1.00 92.25 282 GLN A C 1
ATOM 2238 O O . GLN A 1 282 ? 10.758 -2.539 -24.189 1.00 92.25 282 GLN A O 1
ATOM 2243 N N . LEU A 1 283 ? 9.653 -2.461 -22.225 1.00 95.00 283 LEU A N 1
ATOM 2244 C CA . LEU A 1 283 ? 10.133 -3.732 -21.667 1.00 95.00 283 LEU A CA 1
ATOM 2245 C C . LEU A 1 283 ? 9.557 -4.961 -22.377 1.00 95.00 283 LEU A C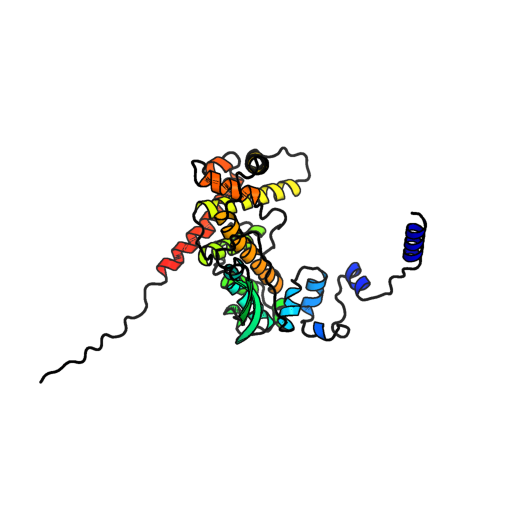 1
ATOM 2247 O O . LEU A 1 283 ? 10.173 -6.019 -22.369 1.00 95.00 283 LEU A O 1
ATOM 2251 N N . ARG A 1 284 ? 8.394 -4.828 -23.025 1.00 93.50 284 ARG A N 1
ATOM 2252 C CA . ARG A 1 284 ? 7.884 -5.837 -23.971 1.00 93.50 284 ARG A CA 1
ATOM 2253 C C . ARG A 1 284 ? 8.678 -5.874 -25.285 1.00 93.50 284 ARG A C 1
ATOM 2255 O O . ARG A 1 284 ? 8.533 -6.819 -26.053 1.00 93.50 284 ARG A O 1
ATOM 2262 N N . GLY A 1 285 ? 9.457 -4.830 -25.571 1.00 89.81 285 GLY A N 1
ATOM 2263 C CA . GLY A 1 285 ? 10.332 -4.734 -26.733 1.00 89.81 285 GLY A CA 1
ATOM 2264 C C . GLY A 1 285 ? 11.749 -5.220 -26.428 1.00 89.81 285 GLY A C 1
ATOM 2265 O O . GLY A 1 285 ? 11.953 -6.262 -25.820 1.00 89.81 285 GLY A O 1
ATOM 2266 N N . VAL A 1 286 ? 12.742 -4.451 -26.876 1.00 89.62 286 VAL A N 1
ATOM 2267 C CA . VAL A 1 286 ? 14.173 -4.780 -26.726 1.00 89.62 286 VAL A CA 1
ATOM 2268 C C . VAL A 1 286 ? 14.848 -4.071 -25.547 1.00 89.62 286 VAL A C 1
ATOM 2270 O O . VAL A 1 286 ? 16.022 -4.311 -25.277 1.00 89.62 286 VAL A O 1
ATOM 2273 N N . VAL A 1 287 ? 14.144 -3.163 -24.863 1.00 93.56 287 VAL A N 1
ATOM 2274 C CA . VAL A 1 287 ? 14.717 -2.382 -23.758 1.00 93.56 287 VAL A CA 1
ATOM 2275 C C . VAL A 1 287 ? 14.761 -3.235 -22.499 1.00 93.56 287 VAL A C 1
ATOM 2277 O O . VAL A 1 287 ? 13.767 -3.855 -22.134 1.00 93.56 287 VAL A O 1
ATOM 2280 N N . THR A 1 288 ? 15.894 -3.215 -21.799 1.00 95.62 288 THR A N 1
ATOM 2281 C CA . THR A 1 288 ? 16.061 -3.901 -20.512 1.00 95.62 288 THR A CA 1
ATOM 2282 C C . THR A 1 288 ? 16.147 -2.899 -19.358 1.00 95.62 288 THR A C 1
ATOM 2284 O O . THR A 1 288 ? 16.605 -1.769 -19.564 1.00 95.62 288 THR A O 1
ATOM 2287 N N . PRO A 1 289 ? 15.777 -3.288 -18.124 1.00 95.88 289 PRO A N 1
ATOM 2288 C CA . PRO A 1 289 ? 15.967 -2.445 -16.944 1.00 95.88 289 PRO A CA 1
ATOM 2289 C C . PRO A 1 289 ? 17.422 -1.997 -16.770 1.00 95.88 289 PRO A C 1
ATOM 2291 O O . PRO A 1 289 ? 17.670 -0.823 -16.517 1.00 95.88 289 PRO A O 1
ATOM 2294 N N . ASP A 1 290 ? 18.392 -2.888 -17.002 1.00 94.56 290 ASP A N 1
ATOM 2295 C CA . ASP A 1 290 ? 19.816 -2.548 -16.909 1.00 94.56 290 ASP A CA 1
ATOM 2296 C C . ASP A 1 290 ? 20.217 -1.448 -17.902 1.00 94.56 290 ASP A C 1
ATOM 2298 O O . ASP A 1 290 ? 20.930 -0.522 -17.527 1.00 94.56 290 ASP A O 1
ATOM 2302 N N . SER A 1 291 ? 19.701 -1.480 -19.138 1.00 94.81 291 SER A N 1
ATOM 2303 C CA . SER A 1 291 ? 19.968 -0.428 -20.133 1.00 94.81 291 SER A CA 1
ATOM 2304 C C . SER A 1 291 ? 19.405 0.944 -19.737 1.00 94.81 291 SER A C 1
ATOM 2306 O O . SER A 1 291 ? 19.934 1.977 -20.143 1.00 94.81 291 SER A O 1
ATOM 2308 N N . LEU A 1 292 ? 18.343 0.973 -18.923 1.00 95.06 292 LEU A N 1
ATOM 2309 C CA . LEU A 1 292 ? 17.746 2.208 -18.410 1.00 95.06 292 LEU A CA 1
ATOM 2310 C C . LEU A 1 292 ? 18.492 2.761 -17.188 1.00 95.06 292 LEU A C 1
ATOM 2312 O O . LEU A 1 292 ? 18.383 3.955 -16.915 1.00 95.06 292 LEU A O 1
ATOM 2316 N N . LEU A 1 293 ? 19.230 1.910 -16.468 1.00 96.31 293 LEU A N 1
ATOM 2317 C CA . LEU A 1 293 ? 19.885 2.232 -15.195 1.00 96.31 293 LEU A CA 1
ATOM 2318 C C . LEU A 1 293 ? 21.424 2.260 -15.273 1.00 96.31 293 LEU A C 1
ATOM 2320 O O . LEU A 1 293 ? 22.075 2.551 -14.275 1.00 96.31 293 LEU A O 1
ATOM 2324 N N . MET A 1 294 ? 22.022 1.965 -16.432 1.00 91.00 294 MET A N 1
ATOM 2325 C CA . MET A 1 294 ? 23.472 1.757 -16.593 1.00 91.00 294 MET A CA 1
ATOM 2326 C C . MET A 1 294 ? 24.365 2.940 -16.174 1.00 91.00 294 M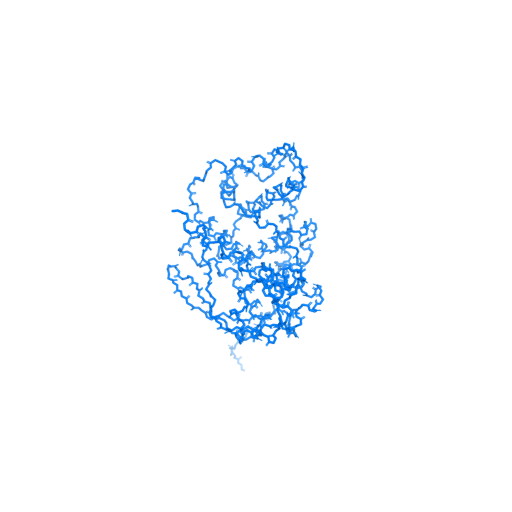ET A C 1
ATOM 2328 O O . MET A 1 294 ? 25.526 2.731 -15.839 1.00 91.00 294 MET A O 1
ATOM 2332 N N . GLU A 1 295 ? 23.838 4.166 -16.173 1.00 90.56 295 GLU A N 1
ATOM 2333 C CA . GLU A 1 295 ? 24.583 5.389 -15.827 1.00 90.56 295 GLU A CA 1
ATOM 2334 C C . GLU A 1 295 ? 24.489 5.764 -14.338 1.00 90.56 295 GLU A C 1
ATOM 2336 O O . GLU A 1 295 ? 25.037 6.781 -13.921 1.00 90.56 295 GLU A O 1
ATOM 2341 N N . ASP A 1 296 ? 23.808 4.952 -13.526 1.00 92.56 296 ASP A N 1
ATOM 2342 C CA . ASP A 1 296 ? 23.774 5.096 -12.072 1.00 92.56 296 ASP A CA 1
ATOM 2343 C C . ASP A 1 296 ? 23.767 3.714 -11.390 1.00 92.56 296 ASP A C 1
ATOM 2345 O O . ASP A 1 296 ? 22.709 3.088 -11.226 1.00 92.56 296 ASP A O 1
ATOM 2349 N N . PRO A 1 297 ? 24.943 3.226 -10.944 1.00 92.75 297 PRO A N 1
ATOM 2350 C CA . PRO A 1 297 ? 25.057 1.940 -10.265 1.00 92.75 297 PRO A CA 1
ATOM 2351 C C . PRO A 1 297 ? 24.157 1.817 -9.033 1.00 92.75 297 PRO A C 1
ATOM 2353 O O . PRO A 1 297 ? 23.689 0.715 -8.742 1.00 92.75 297 PRO A O 1
ATOM 2356 N N . SER A 1 298 ? 23.887 2.921 -8.326 1.00 93.56 298 SER A N 1
ATOM 2357 C CA . SER A 1 298 ? 23.067 2.906 -7.111 1.00 93.56 298 SER A CA 1
ATOM 2358 C C . SER A 1 298 ? 21.596 2.611 -7.422 1.00 93.56 298 SER A C 1
ATOM 2360 O O . SER A 1 298 ? 20.990 1.748 -6.783 1.00 93.56 298 SER A O 1
ATOM 2362 N N . SER A 1 299 ? 21.051 3.223 -8.479 1.00 95.38 299 SER A N 1
ATOM 2363 C CA . SER A 1 299 ? 19.720 2.902 -9.005 1.00 95.38 299 SER A CA 1
ATOM 2364 C C . SER A 1 299 ? 19.621 1.453 -9.480 1.00 95.38 299 SER A C 1
ATOM 2366 O O . SER A 1 299 ? 18.640 0.770 -9.181 1.00 95.38 299 SER A O 1
ATOM 2368 N N . GLY A 1 300 ? 20.651 0.959 -10.178 1.00 96.50 300 GLY A N 1
ATOM 2369 C CA . GLY A 1 300 ? 20.729 -0.440 -10.607 1.00 96.50 300 GLY A CA 1
ATOM 2370 C C . GLY A 1 300 ? 20.735 -1.426 -9.433 1.00 96.50 300 GLY A C 1
ATOM 2371 O O . GLY A 1 300 ? 20.026 -2.430 -9.464 1.00 96.50 300 GLY A O 1
ATOM 2372 N N . GLN A 1 301 ? 21.498 -1.136 -8.377 1.00 96.31 301 GLN A N 1
ATOM 2373 C CA . GLN A 1 301 ? 21.533 -1.948 -7.155 1.00 96.31 301 GLN A CA 1
ATOM 2374 C C . GLN A 1 301 ? 20.188 -1.945 -6.426 1.00 96.31 301 GLN A C 1
ATOM 2376 O O . GLN A 1 301 ? 19.706 -3.010 -6.051 1.00 96.31 301 GLN A O 1
ATOM 2381 N N . LEU A 1 302 ? 19.553 -0.777 -6.276 1.00 96.81 302 LEU A N 1
ATOM 2382 C CA . LEU A 1 302 ? 18.233 -0.669 -5.653 1.00 96.81 302 LEU A CA 1
ATOM 2383 C C . LEU A 1 302 ? 17.181 -1.4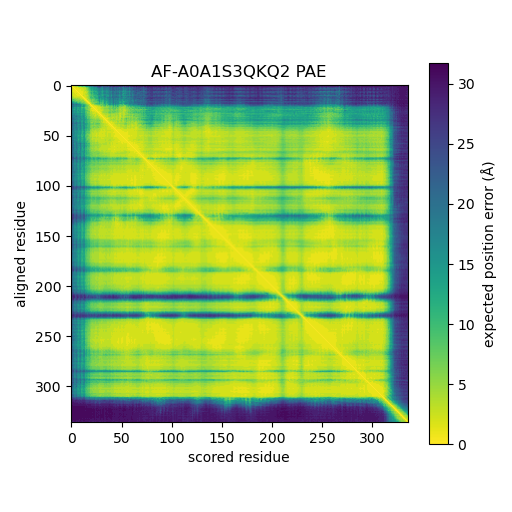85 -6.416 1.00 96.81 302 LEU A C 1
ATOM 2385 O O . LEU A 1 302 ? 16.409 -2.225 -5.806 1.00 96.81 302 LEU A O 1
ATOM 2389 N N . TYR A 1 303 ? 17.168 -1.373 -7.746 1.00 97.94 303 TYR A N 1
ATOM 2390 C CA . TYR A 1 303 ? 16.283 -2.154 -8.604 1.00 97.94 303 TYR A CA 1
ATOM 2391 C C . TYR A 1 303 ? 16.469 -3.665 -8.397 1.00 97.94 303 TYR A C 1
ATOM 2393 O O . TYR A 1 303 ? 15.489 -4.366 -8.139 1.00 97.94 303 TYR A O 1
ATOM 2401 N N . ARG A 1 304 ? 17.715 -4.159 -8.466 1.00 97.06 304 ARG A N 1
ATOM 2402 C CA . ARG A 1 304 ? 18.017 -5.592 -8.305 1.00 97.06 304 ARG A CA 1
ATOM 2403 C C . ARG A 1 304 ? 17.673 -6.092 -6.909 1.00 97.06 304 ARG A C 1
ATOM 2405 O O . ARG A 1 304 ? 17.020 -7.119 -6.805 1.00 97.06 304 ARG A O 1
ATOM 2412 N N . ALA A 1 305 ? 17.989 -5.326 -5.863 1.00 97.19 305 ALA A N 1
ATOM 2413 C CA . ALA A 1 305 ? 17.641 -5.681 -4.490 1.00 97.19 305 ALA A CA 1
ATOM 2414 C C . ALA A 1 305 ? 16.124 -5.868 -4.309 1.00 97.19 305 ALA A C 1
ATOM 2416 O O . ALA A 1 305 ? 15.691 -6.856 -3.721 1.00 97.19 305 ALA A O 1
ATOM 2417 N N . MET A 1 306 ? 15.301 -4.959 -4.851 1.00 97.75 306 MET A N 1
ATOM 2418 C CA . MET A 1 306 ? 13.838 -5.104 -4.806 1.00 97.75 306 MET A CA 1
ATOM 2419 C C . MET A 1 306 ? 13.344 -6.294 -5.638 1.00 97.75 306 MET A C 1
ATOM 2421 O O . MET A 1 306 ? 12.445 -7.011 -5.201 1.00 97.75 306 MET A O 1
ATOM 2425 N N . LEU A 1 307 ? 13.913 -6.505 -6.828 1.00 96.69 307 LEU A N 1
ATOM 2426 C CA . LEU A 1 307 ? 13.530 -7.610 -7.704 1.00 96.69 307 LEU A CA 1
ATOM 2427 C C . LEU A 1 307 ? 13.853 -8.968 -7.063 1.00 96.69 307 LEU A C 1
ATOM 2429 O O . LEU A 1 307 ? 12.981 -9.830 -6.995 1.00 96.69 307 LEU A O 1
ATOM 2433 N N . GLU A 1 308 ? 15.070 -9.137 -6.551 1.00 95.12 308 GLU A N 1
ATOM 2434 C CA . GLU A 1 308 ? 15.534 -10.350 -5.869 1.00 95.12 308 GLU A CA 1
ATOM 2435 C C . GLU A 1 308 ? 14.716 -10.635 -4.610 1.00 95.12 308 GLU A C 1
ATOM 2437 O O . GLU A 1 308 ? 14.273 -11.765 -4.416 1.00 95.12 308 GLU A O 1
ATOM 2442 N N . ALA A 1 309 ? 14.434 -9.614 -3.792 1.00 95.00 309 ALA A N 1
ATOM 2443 C CA . ALA A 1 309 ? 13.565 -9.754 -2.626 1.00 95.00 309 ALA A CA 1
ATOM 2444 C C . ALA A 1 309 ? 12.197 -10.354 -3.001 1.00 95.00 309 ALA A C 1
ATOM 2446 O O . ALA A 1 309 ? 11.715 -11.290 -2.357 1.00 95.00 309 ALA A O 1
ATOM 2447 N N . ILE A 1 310 ? 11.580 -9.849 -4.073 1.00 94.00 310 ILE A N 1
ATOM 2448 C CA . ILE A 1 310 ? 10.250 -10.285 -4.509 1.00 94.00 310 ILE A CA 1
ATOM 2449 C C . ILE A 1 310 ? 10.289 -11.687 -5.132 1.00 94.00 310 ILE A C 1
ATOM 2451 O O . ILE A 1 310 ? 9.394 -12.486 -4.854 1.00 94.00 310 ILE A O 1
ATOM 2455 N N . LEU A 1 311 ? 11.295 -11.993 -5.958 1.00 91.00 311 LEU A N 1
ATOM 2456 C CA . LEU A 1 311 ? 11.384 -13.263 -6.688 1.00 91.00 311 LEU A CA 1
ATOM 2457 C C . LEU A 1 311 ? 11.871 -14.426 -5.812 1.00 91.00 311 LEU A C 1
ATOM 2459 O O . LEU A 1 311 ? 11.245 -15.483 -5.831 1.00 91.00 311 LEU A O 1
ATOM 2463 N N . ASN A 1 312 ? 12.898 -14.233 -4.977 1.00 84.25 312 ASN A N 1
ATOM 2464 C CA . ASN A 1 312 ? 13.432 -15.295 -4.106 1.00 84.25 312 ASN A CA 1
ATOM 2465 C C . ASN A 1 312 ? 12.397 -15.773 -3.075 1.00 84.25 312 ASN A C 1
ATOM 2467 O O . ASN A 1 312 ? 12.398 -16.925 -2.649 1.00 84.25 312 ASN A O 1
ATOM 2471 N N . SER A 1 313 ? 11.469 -14.893 -2.704 1.00 73.12 313 SER A N 1
ATOM 2472 C CA . SER A 1 313 ? 10.362 -15.212 -1.798 1.00 73.12 313 SER A CA 1
ATOM 2473 C C . SER A 1 313 ? 9.247 -16.042 -2.467 1.00 73.12 313 SER A C 1
ATOM 2475 O O . SER A 1 313 ? 8.312 -16.475 -1.798 1.00 73.12 313 SER A O 1
ATOM 2477 N N . GLN A 1 314 ? 9.290 -16.257 -3.789 1.00 64.00 314 GLN A N 1
ATOM 2478 C CA . GLN A 1 314 ? 8.364 -17.164 -4.484 1.00 64.00 314 GLN A CA 1
ATOM 2479 C C . GLN A 1 314 ? 8.858 -18.616 -4.483 1.00 64.00 314 GLN A C 1
ATOM 2481 O O . GLN A 1 314 ? 8.044 -19.536 -4.434 1.00 64.00 314 GLN A O 1
ATOM 2486 N N . GLU A 1 315 ? 10.174 -18.837 -4.511 1.00 58.03 315 GLU A N 1
ATOM 2487 C CA . GLU A 1 315 ? 10.763 -20.178 -4.628 1.00 58.03 315 GLU A CA 1
ATOM 2488 C C . GLU A 1 315 ? 10.643 -20.992 -3.332 1.00 58.03 315 GLU A C 1
ATOM 2490 O O . GLU A 1 315 ? 10.307 -22.178 -3.373 1.00 58.03 315 GLU A O 1
ATOM 2495 N N . THR A 1 316 ? 10.820 -20.347 -2.176 1.00 53.47 316 THR A N 1
ATOM 2496 C CA . THR A 1 316 ? 10.793 -20.979 -0.844 1.00 53.47 316 THR A CA 1
ATOM 2497 C C . THR A 1 316 ? 9.447 -21.588 -0.449 1.00 53.47 316 THR A C 1
ATOM 2499 O O . THR A 1 316 ? 9.406 -22.464 0.410 1.00 53.47 316 THR A O 1
ATOM 2502 N N . GLU A 1 317 ? 8.339 -21.182 -1.070 1.00 48.56 317 GLU A N 1
ATOM 2503 C CA . GLU A 1 317 ? 7.019 -21.750 -0.771 1.00 48.56 317 GLU A CA 1
ATOM 2504 C C . GLU A 1 317 ? 6.629 -22.917 -1.684 1.00 48.56 317 GLU A C 1
ATOM 2506 O O . GLU A 1 317 ? 5.922 -23.825 -1.245 1.00 48.56 317 GLU A O 1
ATOM 2511 N N . THR A 1 318 ? 7.125 -22.960 -2.926 1.00 43.50 318 THR A N 1
ATOM 2512 C CA . THR A 1 318 ? 6.848 -24.086 -3.843 1.00 43.50 318 THR A CA 1
ATOM 2513 C C . THR A 1 318 ? 7.427 -25.411 -3.344 1.00 43.50 318 THR A C 1
ATOM 2515 O O . THR A 1 318 ? 6.898 -26.479 -3.647 1.00 43.50 318 THR A O 1
ATOM 2518 N N . THR A 1 319 ? 8.464 -25.351 -2.511 1.00 39.25 319 THR A N 1
ATOM 2519 C CA . THR A 1 319 ? 9.087 -26.514 -1.866 1.00 39.25 319 THR A CA 1
ATOM 2520 C C . THR A 1 319 ? 8.384 -26.943 -0.570 1.00 39.25 319 THR A C 1
ATOM 2522 O O . THR A 1 319 ? 8.636 -28.044 -0.088 1.00 39.25 319 THR A O 1
ATOM 2525 N N . GLY A 1 320 ? 7.477 -26.127 -0.017 1.00 40.69 320 GLY A N 1
ATOM 2526 C CA . GLY A 1 320 ? 6.801 -26.380 1.264 1.00 40.69 320 GLY A CA 1
ATOM 2527 C C . GLY A 1 320 ? 5.433 -27.074 1.178 1.00 40.69 320 GLY A C 1
ATOM 2528 O O . GLY A 1 320 ? 4.851 -27.372 2.217 1.00 40.69 320 GLY A O 1
ATOM 2529 N N . GLN A 1 321 ? 4.899 -27.327 -0.026 1.00 33.41 321 GLN A N 1
ATOM 2530 C CA . GLN A 1 321 ? 3.543 -27.879 -0.224 1.00 33.41 321 GLN A CA 1
ATOM 2531 C C . GLN A 1 321 ? 3.474 -29.349 -0.677 1.00 33.41 321 GLN A C 1
ATOM 2533 O O . GLN A 1 321 ? 2.378 -29.877 -0.861 1.00 33.41 321 GLN A O 1
ATOM 2538 N N . GLN A 1 322 ? 4.595 -30.060 -0.808 1.00 33.91 322 GLN A N 1
ATOM 2539 C CA . GLN A 1 322 ? 4.564 -31.513 -1.002 1.00 33.91 322 GLN A CA 1
ATOM 2540 C C . GLN A 1 322 ? 4.756 -32.207 0.342 1.00 33.91 322 GLN A C 1
ATOM 2542 O O . GLN A 1 322 ? 5.886 -32.341 0.772 1.00 33.91 322 GLN A O 1
ATOM 2547 N N . TYR A 1 323 ? 3.664 -32.575 1.016 1.00 34.19 323 TYR A N 1
ATOM 2548 C CA . TYR A 1 323 ? 3.480 -33.813 1.799 1.00 34.19 323 TYR A CA 1
ATOM 2549 C C . TYR A 1 323 ? 2.146 -33.717 2.556 1.00 34.19 323 TYR A C 1
ATOM 2551 O O . TYR A 1 323 ? 2.082 -33.347 3.725 1.00 34.19 323 TYR A O 1
ATOM 2559 N N . GLY A 1 324 ? 1.058 -34.055 1.862 1.00 30.11 324 GLY A N 1
ATOM 2560 C CA . GLY A 1 324 ? -0.195 -34.480 2.486 1.00 30.11 324 GLY A CA 1
ATOM 2561 C C . GLY A 1 324 ? -0.297 -36.010 2.408 1.00 30.11 324 GLY A C 1
ATOM 2562 O O . GLY A 1 324 ? 0.062 -36.574 1.370 1.00 30.11 324 GLY A O 1
ATOM 2563 N N . PRO A 1 325 ? -0.739 -36.705 3.470 1.00 37.75 325 PRO A N 1
ATOM 2564 C CA . PRO A 1 325 ? -0.820 -38.161 3.479 1.00 37.75 325 PRO A CA 1
ATOM 2565 C C . PRO A 1 325 ? -1.919 -38.639 2.522 1.00 37.75 325 PRO A C 1
ATOM 2567 O O . PRO A 1 325 ? -3.062 -38.192 2.596 1.00 37.75 325 PRO A O 1
ATOM 2570 N N . SER A 1 326 ? -1.566 -39.564 1.625 1.00 35.53 326 SER A N 1
ATOM 2571 C CA . SER A 1 326 ? -2.538 -40.293 0.806 1.00 35.53 326 SER A CA 1
ATOM 2572 C C . SER A 1 326 ? -3.406 -41.161 1.711 1.00 35.53 326 SER A C 1
ATOM 2574 O O . SER A 1 326 ? -2.934 -42.155 2.260 1.00 35.53 326 SER A O 1
ATOM 2576 N N . ALA A 1 327 ? -4.670 -40.774 1.863 1.00 35.97 327 ALA A N 1
ATOM 2577 C CA . ALA A 1 327 ? -5.703 -41.612 2.441 1.00 35.97 327 ALA A CA 1
ATOM 2578 C C . ALA A 1 327 ? -6.447 -42.355 1.322 1.00 35.97 327 ALA A C 1
ATOM 2580 O O . ALA A 1 327 ? -7.078 -41.748 0.464 1.00 35.97 327 ALA A O 1
ATOM 2581 N N . ASP A 1 328 ? -6.349 -43.678 1.415 1.00 34.09 328 ASP A N 1
ATOM 2582 C CA . ASP A 1 328 ? -7.422 -44.648 1.213 1.00 34.09 328 ASP A CA 1
ATOM 2583 C C . ASP A 1 328 ? -7.962 -44.898 -0.208 1.00 34.09 328 ASP A C 1
ATOM 2585 O O . ASP A 1 328 ? -8.727 -44.132 -0.789 1.00 34.09 328 ASP A O 1
ATOM 2589 N N . SER A 1 329 ? -7.635 -46.085 -0.726 1.00 36.59 329 SER A N 1
ATOM 2590 C CA . SER A 1 329 ? -8.405 -46.762 -1.771 1.00 36.59 329 SER A CA 1
ATOM 2591 C C . SER A 1 329 ? -9.024 -48.023 -1.170 1.00 36.59 329 SER A C 1
ATOM 2593 O O . SER A 1 329 ? -8.496 -49.128 -1.271 1.00 36.59 329 SER A O 1
ATOM 2595 N N . GLY A 1 330 ? -10.179 -47.843 -0.529 1.00 34.53 330 GLY A N 1
ATOM 2596 C CA . GLY A 1 330 ? -11.081 -48.931 -0.181 1.00 34.53 330 GLY A CA 1
ATOM 2597 C C . GLY A 1 330 ? -11.739 -49.493 -1.442 1.00 34.53 330 GLY A C 1
ATOM 2598 O O . GLY A 1 330 ? -12.688 -48.916 -1.966 1.00 34.53 330 GLY A O 1
ATOM 2599 N N . ALA A 1 331 ? -11.251 -50.637 -1.920 1.00 37.94 331 ALA A N 1
ATOM 2600 C CA . ALA A 1 331 ? -11.937 -51.457 -2.912 1.00 37.94 331 ALA A CA 1
ATOM 2601 C C . ALA A 1 331 ? -12.555 -52.676 -2.213 1.00 37.94 331 ALA A C 1
ATOM 2603 O O . ALA A 1 331 ? -11.881 -53.659 -1.910 1.00 37.94 331 ALA A O 1
ATOM 2604 N N . GLY A 1 332 ? -13.860 -52.609 -1.950 1.00 37.47 332 GLY A N 1
ATOM 2605 C CA . GLY A 1 332 ? -14.658 -53.787 -1.633 1.00 37.47 332 GLY A CA 1
ATOM 2606 C C . GLY A 1 332 ? -14.895 -54.630 -2.889 1.00 37.47 332 GLY A C 1
ATOM 2607 O O . GLY A 1 332 ? -15.271 -54.094 -3.930 1.00 37.47 332 GLY A O 1
ATOM 2608 N N . GLY A 1 333 ? -14.726 -55.955 -2.793 1.00 33.00 333 GLY A N 1
ATOM 2609 C CA . GLY A 1 333 ? -15.114 -56.852 -3.886 1.00 33.00 333 GLY A CA 1
ATOM 2610 C C . GLY A 1 333 ? -14.675 -58.318 -3.792 1.00 33.00 333 GLY A C 1
ATOM 2611 O O . GLY A 1 333 ? -13.778 -58.717 -4.513 1.00 33.00 333 GLY A O 1
ATOM 2612 N N . ARG A 1 334 ? -15.411 -59.111 -2.994 1.00 40.69 334 ARG A N 1
ATOM 2613 C CA . ARG A 1 334 ? -15.787 -60.540 -3.181 1.00 40.69 334 ARG A CA 1
ATOM 2614 C C . ARG A 1 334 ? -14.718 -61.597 -3.556 1.00 40.69 334 ARG A C 1
ATOM 2616 O O . ARG A 1 334 ? -14.259 -61.629 -4.690 1.00 40.69 334 ARG A O 1
ATOM 2623 N N . ARG A 1 335 ? -14.615 -62.649 -2.725 1.00 40.44 335 ARG A N 1
ATOM 2624 C CA . ARG A 1 335 ? -15.038 -64.063 -2.968 1.00 40.44 335 ARG A CA 1
ATOM 2625 C C . ARG A 1 335 ? -14.267 -65.014 -2.038 1.00 40.44 335 ARG A C 1
ATOM 2627 O O . ARG A 1 335 ? -13.054 -64.884 -1.931 1.00 40.44 335 ARG A O 1
ATOM 2634 N N . GLY A 1 336 ? -14.972 -65.991 -1.463 1.00 38.44 336 GLY A N 1
ATOM 2635 C CA . GLY A 1 336 ? -14.420 -67.080 -0.653 1.00 38.44 336 GLY A CA 1
ATOM 2636 C C . GLY A 1 336 ? -15.303 -67.368 0.537 1.00 38.44 336 GLY A C 1
ATOM 2637 O O . GLY A 1 336 ? -14.988 -66.802 1.601 1.00 38.44 336 GLY A O 1
#

Secondary structure (DSSP, 8-state):
-HHHHHHHHHHHHH----S-HHHHHHHH--PPPGGGS-GGGTTS-HHHHHHHHHT-S-THHHHHHTTPPEEPPPPS--TTSPPGGGTTHHHHHHHHHHHH-TT-EEEEEEEETTEEEEEEEE----GGGTT--GGGGGGS-HHHHHHHHHHHHT--TGGGTTS-GGGHHHHHHHHHHHHH-SS---HHHHHHHHHHHHHHHHHHHHHHS-S-PPPPHHHHHHHHHHHT--SS--HHHHHHHHHHHHHHHHHHHHHHHTT-SSPPP-HHHH--HHHHHHHHHHHTTT--HHHHHTT-HHHHHHHHHHHHHHHHHHHHHHTSS---------------

Sequence (336 aa):
MDAALQALSRGIKVYQLQPGCLEQFFIKDKAPDPGHLPDHLSVLPDWTLLPLMKGTLPSTIIYILQLRPVIQGVQVEDPSLPSGNNTSRPIRQVVFGLLLGESREVKEYDREGMNLTSSMVKAILPRAAQQMQLDMLNQAPHSVRLEMFLETLGVSQSTLNGIPPHLRLPVAVTYYWLRHAHLRPDHPFLQALLLGLVYGELCRQRKSQRGFIEEGPVLERLRGLIQRGARSLDLAVAHAYSQWQRCMRDGLDLNQLLCFPLPEPQIAWLYRGTLVHQLVGQLRGVVTPDSLLMEDPSSGQLYRAMLEAILNSQETETTGQQYGPSADSGAGGRRG

Solvent-accessible surface area (backbone atoms only — not comparable to full-atom values): 19403 Å² total; per-residue (Å²): 127,63,68,62,55,51,51,49,55,49,49,58,75,69,59,71,85,66,97,39,56,66,54,41,28,79,75,67,75,36,55,64,63,71,92,74,49,59,77,87,57,62,78,57,50,75,82,50,48,45,36,44,75,72,68,58,29,64,72,63,54,60,40,54,68,67,65,40,71,44,74,59,85,84,64,75,51,44,52,92,47,77,46,38,62,60,48,24,39,69,49,46,19,35,49,40,7,55,67,69,36,68,84,37,70,41,42,34,34,41,55,58,56,93,42,85,42,74,47,77,44,60,18,36,58,51,79,79,41,76,87,64,53,57,83,44,49,85,73,49,55,61,69,54,38,34,47,39,55,27,60,70,41,71,46,60,75,73,48,45,60,93,48,57,64,45,47,35,50,62,50,42,40,51,46,31,38,59,75,49,38,95,64,63,69,54,69,40,55,53,53,18,48,46,52,32,38,48,52,17,49,54,55,48,52,55,66,72,49,84,64,95,70,76,78,51,70,40,58,48,55,56,50,50,50,45,74,71,57,78,88,67,86,57,47,68,60,34,30,53,49,28,21,43,54,36,29,47,50,45,48,48,49,44,32,32,70,44,65,50,55,53,50,76,55,66,66,93,37,50,67,51,69,62,40,30,54,46,37,30,60,40,43,73,56,89,51,50,72,62,77,61,25,70,86,35,68,67,57,42,49,54,46,49,53,56,51,49,32,50,52,60,64,55,59,68,53,72,72,69,72,82,82,77,85,88,77,81,86,87,77,86,80,91,88,136

Foldseek 3Di:
DVPVVVVVVVCVVPDDDDPDQVCCCVPVVDFDDLVPDDPLCVLDQPVVRSCVVVVLADPVLSCLSSLHEAEDDQFQADLVDPGLLQLQLLLVLQVSCQSPNFQDWHWYWDDDRNDIDIDTRGRDHQPLCNPPHLNCLVVDDLVSLLCRLLSSLVADPVLCPPADQQCSLLLSLLLSLCVRPPDRDDPLLSLLLLLLQLLLVLVVVVVVPPDPDPRQPLNVLLVVQLVVDDPDDDNVSRHSVSSSVSSSVSSSNSCSSSVNSTHHHPPVRNDDSSSSNSSSVVVVDDDDSCNSCVRPVVSVVNSVSSVCSSVVSVVVVVVVPPDDDDDDDDDDDDDD